Protein AF-A0A9N9LCH2-F1 (afdb_monomer)

Mean predicted aligned error: 14.36 Å

Foldseek 3Di:
DDDDDDDDDDDDDDPPDPPDPDPPDPDPPPPPPPPPPPVPPDPLDDADPVLPDADFLQEQFSLQVQLLDLPVSSNVNLLVVLVVVVVVVCVVCVPPPPPCLVPDPPDPPRGRDVSLSSALANWHQNYPDPVSIDGSLRSNVVSVRVVSNVVSVVSPRDPVHDDPVVVVVVVVVVVVPPDPPVPVPDD

Secondary structure (DSSP, 8-state):
--PPP---------------------------------------PPPPGGGSS---TTS--HHHHHHTSS-HHHHHHHHHHHHHHHHHHHHH-TTS-GGGGG--S----SS--GGGGGSTT--BSSSS-TTS-B-HHHHHHHTT-HHHHHHHHHTT--TT-S-HHHHHHHHHHHHHTPPPGGGS---

Solvent-accessible surface area (backbone atoms only — not comparable to full-atom values): 11734 Å² total; per-residue (Å²): 138,84,81,84,81,83,81,81,81,82,83,82,80,82,86,84,74,87,75,74,82,76,75,80,74,74,77,76,76,77,71,82,75,84,69,82,78,69,85,65,79,70,80,78,69,76,61,59,71,84,53,74,52,84,59,51,62,64,47,64,36,31,24,26,54,24,22,50,37,90,57,54,66,40,32,51,38,35,38,50,51,17,49,53,47,45,51,52,50,49,69,76,43,74,83,58,64,88,78,53,80,81,46,80,92,77,68,89,63,65,60,69,66,72,44,48,38,20,29,48,77,28,74,30,72,49,25,91,50,92,75,37,60,43,31,17,49,55,32,3,55,76,60,69,34,68,67,39,33,49,53,27,47,76,67,63,26,59,90,84,57,74,56,65,70,60,52,50,59,52,50,50,55,58,64,73,68,55,76,72,75,80,74,79,81,80,131

Organism: NCBI:txid595503

Radius of gyration: 23.47 Å; Cα contacts (8 Å, |Δi|>4): 183; chains: 1; bounding box: 35×66×73 Å

Nearest PDB structures (foldseek):
  6moj-assembly1_A-2  TM=5.639E-01  e=2.413E+00  synthetic construct
  5eyp-assembly1_F  TM=3.179E-01  e=1.068E+00  synthetic construct
  5eyl-assembly1_A  TM=3.035E-01  e=1.912E+00  synthetic construct

pLDDT: mean 73.73, std 18.56, range [39.28, 98.25]

Structure (mmCIF, N/CA/C/O backbone):
data_AF-A0A9N9LCH2-F1
#
_entry.id   AF-A0A9N9LCH2-F1
#
loop_
_atom_site.group_PDB
_atom_site.id
_atom_site.type_symbol
_atom_site.label_atom_id
_atom_site.label_alt_id
_atom_site.label_comp_id
_atom_site.label_asym_id
_atom_site.label_entity_id
_atom_site.label_seq_id
_atom_site.pdbx_PDB_ins_code
_atom_site.Cartn_x
_atom_site.Cartn_y
_atom_site.Cartn_z
_atom_site.occupancy
_atom_site.B_iso_or_equiv
_atom_site.auth_seq_id
_atom_site.auth_comp_id
_atom_site.auth_asym_id
_atom_site.auth_atom_id
_atom_site.pdbx_PDB_model_num
ATOM 1 N N . MET A 1 1 ? -3.896 -34.232 -54.846 1.00 45.50 1 MET A N 1
ATOM 2 C CA . MET A 1 1 ? -3.625 -33.770 -53.468 1.00 45.50 1 MET A CA 1
ATOM 3 C C . MET A 1 1 ? -3.584 -32.256 -53.540 1.00 45.50 1 MET A C 1
ATOM 5 O O . MET A 1 1 ? -2.609 -31.724 -54.048 1.00 45.50 1 MET A O 1
ATOM 9 N N . ASN A 1 2 ? -4.676 -31.587 -53.165 1.00 48.62 2 ASN A N 1
ATOM 10 C CA . ASN A 1 2 ? -4.837 -30.145 -53.365 1.00 48.62 2 ASN A CA 1
ATOM 11 C C . ASN A 1 2 ? -4.890 -29.478 -51.990 1.00 48.62 2 ASN A C 1
ATOM 13 O O . ASN A 1 2 ? -5.864 -29.648 -51.259 1.00 48.62 2 ASN A O 1
ATOM 17 N N . SER A 1 3 ? -3.821 -28.774 -51.633 1.00 55.97 3 SER A N 1
ATOM 18 C CA . SER A 1 3 ? -3.748 -27.972 -50.413 1.00 55.97 3 SER A CA 1
ATOM 19 C C . SER A 1 3 ? -4.573 -26.693 -50.592 1.00 55.97 3 SER A C 1
ATOM 21 O O . SER A 1 3 ? -4.393 -26.013 -51.604 1.00 55.97 3 SER A O 1
ATOM 23 N N . PRO A 1 4 ? -5.463 -26.328 -49.653 1.00 61.44 4 PRO A N 1
ATOM 24 C CA . PRO A 1 4 ? -6.136 -25.042 -49.707 1.00 61.44 4 PRO A CA 1
ATOM 25 C C . PRO A 1 4 ? -5.158 -23.935 -49.298 1.00 61.44 4 PRO A C 1
ATOM 27 O O . PRO A 1 4 ? -4.508 -24.001 -48.255 1.00 61.44 4 PRO A O 1
ATOM 30 N N . SER A 1 5 ? -5.055 -22.929 -50.162 1.00 64.50 5 SER A N 1
ATOM 31 C CA . SER A 1 5 ? -4.295 -21.703 -49.941 1.00 64.50 5 SER A CA 1
ATOM 32 C C . SER A 1 5 ? -4.932 -20.909 -48.797 1.00 64.50 5 SER A C 1
ATOM 34 O O . SER A 1 5 ? -6.130 -20.626 -48.832 1.00 64.50 5 SER A O 1
ATOM 36 N N . ALA A 1 6 ? -4.154 -20.570 -47.770 1.00 56.84 6 ALA A N 1
ATOM 37 C CA . ALA A 1 6 ? -4.610 -19.733 -46.668 1.00 56.84 6 ALA A CA 1
ATOM 38 C C . ALA A 1 6 ? -4.548 -18.259 -47.095 1.00 56.84 6 ALA A C 1
ATOM 40 O O . ALA A 1 6 ? -3.467 -17.682 -47.209 1.00 56.84 6 ALA A O 1
ATOM 41 N N . SER A 1 7 ? -5.709 -17.655 -47.350 1.00 60.28 7 SER A N 1
ATOM 42 C CA . SER A 1 7 ? -5.827 -16.219 -47.600 1.00 60.28 7 SER A CA 1
ATOM 43 C C . SER A 1 7 ? -5.481 -15.439 -46.332 1.00 60.28 7 SER A C 1
ATOM 45 O O . SER A 1 7 ? -6.157 -15.555 -45.311 1.00 60.28 7 SER A O 1
ATOM 47 N N . SER A 1 8 ? -4.415 -14.646 -46.407 1.00 60.16 8 SER A N 1
ATOM 48 C CA . SER A 1 8 ? -4.040 -13.664 -45.393 1.00 60.16 8 SER A CA 1
ATOM 49 C C . SER A 1 8 ? -4.972 -12.455 -45.513 1.00 60.16 8 SER A C 1
ATOM 51 O O . SER A 1 8 ? -5.028 -11.820 -46.564 1.00 60.16 8 SER A O 1
ATOM 53 N N . ALA A 1 9 ? -5.741 -12.165 -44.464 1.00 55.94 9 ALA A N 1
ATOM 54 C CA . ALA A 1 9 ? -6.545 -10.953 -44.372 1.00 55.94 9 ALA A CA 1
ATOM 55 C C . ALA A 1 9 ? -5.724 -9.877 -43.650 1.00 55.94 9 ALA A C 1
ATOM 57 O O . ALA A 1 9 ? -5.508 -9.954 -42.441 1.00 55.94 9 ALA A O 1
ATOM 58 N N . THR A 1 10 ? -5.240 -8.886 -44.393 1.00 61.75 10 THR A N 1
ATOM 59 C CA . THR A 1 10 ? -4.651 -7.663 -43.838 1.00 61.75 10 THR A CA 1
ATOM 60 C C . THR A 1 10 ? -5.779 -6.735 -43.402 1.00 61.75 10 THR A C 1
ATOM 62 O O . THR A 1 10 ? -6.531 -6.231 -44.235 1.00 61.75 10 THR A O 1
ATOM 65 N N . LEU A 1 11 ? -5.923 -6.545 -42.094 1.00 51.59 11 LEU A N 1
ATOM 66 C CA . LEU A 1 11 ? -6.937 -5.686 -41.493 1.00 51.59 11 LEU A CA 1
ATOM 67 C C . LEU A 1 11 ? -6.344 -4.275 -41.359 1.00 51.59 11 LEU A C 1
ATOM 69 O O . LEU A 1 11 ? -5.601 -3.995 -40.423 1.00 51.59 11 LEU A O 1
ATOM 73 N N . SER A 1 12 ? -6.609 -3.414 -42.345 1.00 52.16 12 SER A N 1
ATOM 74 C CA . SER A 1 12 ? -6.250 -1.993 -42.286 1.00 52.16 12 SER A CA 1
ATOM 75 C C . SER A 1 12 ? -7.222 -1.271 -41.360 1.00 52.16 12 SER A C 1
ATOM 77 O O . SER A 1 12 ? -8.397 -1.115 -41.685 1.00 52.16 12 SER A O 1
ATOM 79 N N . ILE A 1 13 ? -6.733 -0.851 -40.196 1.00 60.75 13 ILE A N 1
ATOM 80 C CA . ILE A 1 13 ? -7.481 -0.023 -39.250 1.00 60.75 13 ILE A CA 1
ATOM 81 C C . ILE A 1 13 ? -7.231 1.433 -39.656 1.00 60.75 13 ILE A C 1
ATOM 83 O O . ILE A 1 13 ? -6.136 1.954 -39.455 1.00 60.75 13 ILE A O 1
ATOM 87 N N . HIS A 1 14 ? -8.223 2.061 -40.285 1.00 52.91 14 HIS A N 1
ATOM 88 C CA . HIS A 1 14 ? -8.255 3.510 -40.465 1.00 52.91 14 HIS A CA 1
ATOM 89 C C . HIS A 1 14 ? -8.723 4.135 -39.150 1.00 52.91 14 HIS A C 1
ATOM 91 O O . HIS A 1 14 ? -9.873 3.966 -38.753 1.00 52.91 14 HIS A O 1
ATOM 97 N N . SER A 1 15 ? -7.806 4.797 -38.449 1.00 56.75 15 SER A N 1
ATOM 98 C CA . SER A 1 15 ? -8.113 5.620 -37.281 1.00 56.75 15 SER A CA 1
ATOM 99 C C . SER A 1 15 ? -8.510 7.018 -37.747 1.00 56.75 15 SER A C 1
ATOM 101 O O . SER A 1 15 ? -7.675 7.917 -37.771 1.00 56.75 15 SER A O 1
ATOM 103 N N . ASP A 1 16 ? -9.772 7.177 -38.139 1.00 55.59 16 ASP A N 1
ATOM 104 C CA . ASP A 1 16 ? -10.414 8.489 -38.217 1.00 55.59 16 ASP A CA 1
ATOM 105 C C . ASP A 1 16 ? -11.043 8.772 -36.847 1.00 55.59 16 ASP A C 1
ATOM 107 O O . ASP A 1 16 ? -12.180 8.389 -36.572 1.00 55.59 16 ASP A O 1
ATOM 111 N N . GLU A 1 17 ? -10.270 9.391 -35.956 1.00 61.41 17 GLU A N 1
ATOM 112 C CA . GLU A 1 17 ? -10.790 10.006 -34.734 1.00 61.41 17 GLU A CA 1
ATOM 113 C C . GLU A 1 17 ? -10.506 11.508 -34.787 1.00 61.41 17 GLU A C 1
ATOM 115 O O . GLU A 1 17 ? -9.513 12.004 -34.252 1.00 61.41 17 GLU A O 1
ATOM 120 N N . ASP A 1 18 ? -11.411 12.236 -35.442 1.00 58.81 18 ASP A N 1
ATOM 121 C CA . ASP A 1 18 ? -11.641 13.648 -35.156 1.00 58.81 18 ASP A CA 1
ATOM 122 C C . ASP A 1 18 ? -12.226 13.741 -33.739 1.00 58.81 18 ASP A C 1
ATOM 124 O O . ASP A 1 18 ? -13.435 13.661 -33.517 1.00 58.81 18 ASP A O 1
ATOM 128 N N . LEU A 1 19 ? -11.339 13.833 -32.748 1.00 64.06 19 LEU A N 1
ATOM 129 C CA . LEU A 1 19 ? -11.707 14.135 -31.371 1.00 64.06 19 LEU A CA 1
ATOM 130 C C . LEU A 1 19 ? -12.113 15.608 -31.285 1.00 64.06 19 LEU A C 1
ATOM 132 O O . LEU A 1 19 ? -11.264 16.502 -31.230 1.00 64.06 19 LEU A O 1
ATOM 136 N N . ASP A 1 20 ? -13.422 15.843 -31.237 1.00 68.38 20 ASP A N 1
ATOM 137 C CA . ASP A 1 20 ? -13.990 17.112 -30.798 1.00 68.38 20 ASP A CA 1
ATOM 138 C C . ASP A 1 20 ? -13.369 17.525 -29.447 1.00 68.38 20 ASP A C 1
ATOM 140 O O . ASP A 1 20 ? -13.248 16.695 -28.534 1.00 68.38 20 ASP A O 1
ATOM 144 N N . PRO A 1 21 ? -12.972 18.799 -29.270 1.00 65.00 21 PRO A N 1
ATOM 145 C CA . PRO A 1 21 ? -12.432 19.272 -28.007 1.00 65.00 21 PRO A CA 1
ATOM 146 C C . PRO A 1 21 ? -13.498 19.133 -26.918 1.00 65.00 21 PRO A C 1
ATOM 148 O O . PRO A 1 21 ? -14.512 19.832 -26.915 1.00 65.00 21 PRO A O 1
ATOM 151 N N . VAL A 1 22 ? -13.250 18.223 -25.974 1.00 61.34 22 VAL A N 1
ATOM 152 C CA . VAL A 1 22 ? -14.077 18.048 -24.779 1.00 61.34 22 VAL A CA 1
ATOM 153 C C . VAL A 1 22 ? -14.189 19.409 -24.076 1.00 61.34 22 VAL A C 1
ATOM 155 O O . VAL A 1 22 ? -13.156 20.003 -23.748 1.00 61.34 22 VAL A O 1
ATOM 158 N N . PRO A 1 23 ? -15.405 19.935 -23.833 1.00 53.31 23 PRO A N 1
ATOM 159 C CA . PRO A 1 23 ? -15.565 21.161 -23.069 1.00 53.31 23 PRO A CA 1
ATOM 160 C C . PRO A 1 23 ? -14.962 20.942 -21.684 1.00 53.31 23 PRO A C 1
ATOM 162 O O . PRO A 1 23 ? -15.252 19.941 -21.029 1.00 53.31 23 PRO A O 1
ATOM 165 N N . ALA A 1 24 ? -14.099 21.872 -21.271 1.00 51.53 24 ALA A N 1
ATOM 166 C CA . ALA A 1 24 ? -13.452 21.871 -19.970 1.00 51.53 24 ALA A CA 1
ATOM 167 C C . ALA A 1 24 ? -14.490 21.574 -18.882 1.00 51.53 24 ALA A C 1
ATOM 169 O O . ALA A 1 24 ? -15.360 22.395 -18.587 1.00 51.53 24 ALA A O 1
ATOM 170 N N . VAL A 1 25 ? -14.420 20.367 -18.319 1.00 47.78 25 VAL A N 1
ATOM 171 C CA . VAL A 1 25 ? -15.214 19.993 -17.158 1.00 47.78 25 VAL A CA 1
ATOM 172 C C . VAL A 1 25 ? -14.819 20.965 -16.061 1.00 47.78 25 VAL A C 1
ATOM 174 O O . VAL A 1 25 ? -13.652 21.025 -15.668 1.00 47.78 25 VAL A O 1
ATOM 177 N N . ASN A 1 26 ? -15.801 21.766 -15.647 1.00 44.94 26 ASN A N 1
ATOM 178 C CA . ASN A 1 26 ? -15.712 22.705 -14.545 1.00 44.94 26 ASN A CA 1
ATOM 179 C C . ASN A 1 26 ? -14.888 22.089 -13.422 1.00 44.94 26 ASN A C 1
ATOM 181 O O . ASN A 1 26 ? -15.245 21.040 -12.881 1.00 44.94 26 ASN A O 1
ATOM 185 N N . GLN A 1 27 ? -13.787 22.767 -13.104 1.00 47.38 27 GLN A N 1
ATOM 186 C CA . GLN A 1 27 ? -13.039 22.564 -11.880 1.00 47.38 27 GLN A CA 1
ATOM 187 C C . GLN A 1 27 ? -14.062 22.460 -10.755 1.00 47.38 27 GLN A C 1
ATOM 189 O O . GLN A 1 27 ? -14.812 23.401 -10.490 1.00 47.38 27 GLN A O 1
ATOM 194 N N . VAL A 1 28 ? -14.150 21.276 -10.154 1.00 43.44 28 VAL A N 1
ATOM 195 C CA . VAL A 1 28 ? -14.866 21.101 -8.901 1.00 43.44 28 VAL A CA 1
ATOM 196 C C . VAL A 1 28 ? -14.200 22.084 -7.958 1.00 43.44 28 VAL A C 1
ATOM 198 O O . VAL A 1 28 ? -13.031 21.911 -7.615 1.00 43.44 28 VAL A O 1
ATOM 201 N N . ASN A 1 29 ? -14.915 23.160 -7.631 1.00 39.28 29 ASN A N 1
ATOM 202 C CA . ASN A 1 29 ? -14.521 24.075 -6.581 1.00 39.28 29 ASN A CA 1
ATOM 203 C C . ASN A 1 29 ? -14.257 23.207 -5.351 1.00 39.28 29 ASN A C 1
ATOM 205 O O . ASN A 1 29 ? -15.199 22.687 -4.749 1.00 39.28 29 ASN A O 1
ATOM 209 N N . LEU A 1 30 ? -12.977 23.006 -5.018 1.00 46.97 30 LEU A N 1
ATOM 210 C CA . LEU A 1 30 ? -12.584 22.590 -3.685 1.00 46.97 30 LEU A CA 1
ATOM 211 C C . LEU A 1 30 ? -13.108 23.687 -2.769 1.00 46.97 30 LEU A C 1
ATOM 213 O O . LEU A 1 30 ? -12.516 24.757 -2.651 1.00 46.97 30 LEU A O 1
ATOM 217 N N . VAL A 1 31 ? -14.277 23.434 -2.189 1.00 43.78 31 VAL A N 1
ATOM 218 C CA . VAL A 1 31 ? -14.768 24.195 -1.053 1.00 43.78 31 VAL A CA 1
ATOM 219 C C . VAL A 1 31 ? -13.646 24.128 -0.017 1.00 43.78 31 VAL A C 1
ATOM 221 O O . VAL A 1 31 ? -13.246 23.014 0.338 1.00 43.78 31 VAL A O 1
ATOM 224 N N . PRO A 1 32 ? -13.090 25.267 0.427 1.00 41.31 32 PRO A N 1
ATOM 225 C CA . PRO A 1 32 ? -12.159 25.278 1.538 1.00 41.31 32 PRO A CA 1
ATOM 226 C C . PRO A 1 32 ? -12.933 24.735 2.732 1.00 41.31 32 PRO A C 1
ATOM 228 O O . PRO A 1 32 ? -13.822 25.394 3.265 1.00 41.31 32 PRO A O 1
ATOM 231 N N . HIS A 1 33 ? -12.676 23.482 3.088 1.00 46.91 33 HIS A N 1
ATOM 232 C CA . HIS A 1 33 ? -13.155 22.954 4.345 1.00 46.91 33 HIS A CA 1
ATOM 233 C C . HIS A 1 33 ? -12.286 23.642 5.392 1.00 46.91 33 HIS A C 1
ATOM 235 O O . HIS A 1 33 ? -11.121 23.288 5.559 1.00 46.91 33 HIS A O 1
ATOM 241 N N . GLU A 1 34 ? -12.825 24.688 6.014 1.00 41.69 34 GLU A N 1
ATOM 242 C CA . GLU A 1 34 ? -12.259 25.309 7.206 1.00 41.69 34 GLU A CA 1
ATOM 243 C C . GLU A 1 34 ? -12.261 24.242 8.306 1.00 41.69 34 GLU A C 1
ATOM 245 O O . GLU A 1 34 ? -13.215 24.076 9.061 1.00 41.69 34 GLU A O 1
ATOM 250 N N . SER A 1 35 ? -11.229 23.400 8.310 1.00 52.00 35 SER A N 1
ATOM 251 C CA . SER A 1 35 ? -10.894 22.568 9.449 1.00 52.00 35 SER A CA 1
ATOM 252 C C . SER A 1 35 ? -10.232 23.493 10.455 1.00 52.00 35 SER A C 1
ATOM 254 O O . SER A 1 35 ? -9.085 23.897 10.251 1.00 52.00 35 SER A O 1
ATOM 256 N N . GLU A 1 36 ? -10.974 23.857 11.495 1.00 50.22 36 GLU A N 1
ATOM 257 C CA . GLU A 1 36 ? -10.429 24.433 12.719 1.00 50.22 36 GLU A CA 1
ATOM 258 C C . GLU A 1 36 ? -9.225 23.574 13.145 1.00 50.22 36 GLU A C 1
ATOM 260 O O . GLU A 1 36 ? -9.372 22.410 13.519 1.00 50.22 36 GLU A O 1
ATOM 265 N N . HIS A 1 37 ? -8.019 24.116 12.956 1.00 46.84 37 HIS A N 1
ATOM 266 C CA . HIS A 1 37 ? -6.772 23.525 13.425 1.00 46.84 37 HIS A CA 1
ATOM 267 C C . HIS A 1 37 ? -6.739 23.702 14.941 1.00 46.84 37 HIS A C 1
ATOM 269 O O . HIS A 1 37 ? -6.387 24.756 15.464 1.00 46.84 37 HIS A O 1
ATOM 275 N N . ASP A 1 38 ? -7.195 22.669 15.637 1.00 56.44 38 ASP A N 1
ATOM 276 C CA . ASP A 1 38 ? -6.807 22.406 17.012 1.00 56.44 38 ASP A CA 1
ATOM 277 C C . ASP A 1 38 ? -5.354 21.909 16.965 1.00 56.44 38 ASP A C 1
ATOM 279 O O . ASP A 1 38 ? -5.096 20.763 16.602 1.00 56.44 38 ASP A O 1
ATOM 283 N N . ASP A 1 39 ? -4.395 22.792 17.267 1.00 49.12 39 ASP A N 1
ATOM 284 C CA . ASP A 1 39 ? -2.942 22.531 17.282 1.00 49.12 39 ASP A CA 1
ATOM 285 C C . ASP A 1 39 ? -2.513 21.587 18.429 1.00 49.12 39 ASP A C 1
ATOM 287 O O . ASP A 1 39 ? -1.376 21.619 18.913 1.00 49.12 39 ASP A O 1
ATOM 291 N N . GLY A 1 40 ? -3.423 20.738 18.906 1.00 50.72 40 GLY A N 1
ATOM 292 C CA . GLY A 1 40 ? -3.066 19.593 19.715 1.00 50.72 40 GLY A CA 1
ATOM 293 C C . GLY A 1 40 ? -2.258 18.646 18.842 1.00 50.72 40 GLY A C 1
ATOM 294 O O . GLY A 1 40 ? -2.819 18.012 17.955 1.00 50.72 40 GLY A O 1
ATOM 295 N N . GLU A 1 41 ? -0.945 18.558 19.079 1.00 54.22 41 GLU A N 1
ATOM 296 C CA . GLU A 1 41 ? -0.086 17.511 18.522 1.00 54.22 41 GLU A CA 1
ATOM 297 C C . GLU A 1 41 ? -0.761 16.151 18.768 1.00 54.22 41 GLU A C 1
ATOM 299 O O . GLU A 1 41 ? -0.638 15.569 19.851 1.00 54.22 41 GLU A O 1
ATOM 304 N N . GLU A 1 42 ? -1.537 15.654 17.795 1.00 56.88 42 GLU A N 1
ATOM 305 C CA . GLU A 1 42 ? -2.150 14.338 17.908 1.00 56.88 42 GLU A CA 1
ATOM 306 C C . GLU A 1 42 ? -1.004 13.353 18.151 1.00 56.88 42 GLU A C 1
ATOM 308 O O . GLU A 1 42 ? -0.021 13.355 17.395 1.00 56.88 42 GLU A O 1
ATOM 313 N N . PRO A 1 43 ? -1.078 12.523 19.209 1.00 61.41 43 PRO A N 1
ATOM 314 C CA . PRO A 1 43 ? 0.001 11.616 19.546 1.00 61.41 43 PRO A CA 1
ATOM 315 C C . PRO A 1 43 ? 0.303 10.759 18.323 1.00 61.41 43 PRO A C 1
ATOM 317 O O . PRO A 1 43 ? -0.528 9.955 17.894 1.00 61.41 43 PRO A O 1
ATOM 320 N N . THR A 1 44 ? 1.490 10.965 17.745 1.00 82.06 44 THR A N 1
ATOM 321 C CA . THR A 1 44 ? 1.888 10.333 16.490 1.00 82.06 44 THR A CA 1
ATOM 322 C C . THR A 1 44 ? 1.867 8.828 16.689 1.00 82.06 44 THR A C 1
ATOM 324 O O . THR A 1 44 ? 2.744 8.247 17.336 1.00 82.06 44 THR A O 1
ATOM 327 N N . PHE A 1 45 ? 0.822 8.189 16.170 1.00 91.06 45 PHE A N 1
ATOM 328 C CA . PHE A 1 45 ? 0.650 6.754 16.285 1.00 91.06 45 PHE A CA 1
ATOM 329 C C . PHE A 1 45 ? 1.830 6.064 15.597 1.00 91.06 45 PHE A C 1
ATOM 331 O O . PHE A 1 45 ? 2.025 6.192 14.388 1.00 91.06 45 PHE A O 1
ATOM 338 N N . ARG A 1 46 ? 2.627 5.319 16.368 1.00 93.00 46 ARG A N 1
ATOM 339 C CA . ARG A 1 46 ? 3.739 4.536 15.824 1.00 93.00 46 ARG A CA 1
ATOM 340 C C . ARG A 1 46 ? 3.241 3.139 15.462 1.00 93.00 46 ARG A C 1
ATOM 342 O O . ARG A 1 46 ? 2.804 2.414 16.359 1.00 93.00 46 ARG A O 1
ATOM 349 N N . PRO A 1 47 ? 3.301 2.738 14.180 1.00 91.88 47 PRO A N 1
ATOM 350 C CA . PRO A 1 47 ? 2.867 1.410 13.792 1.00 91.88 47 PRO A CA 1
ATOM 351 C C . PRO A 1 47 ? 3.829 0.354 14.366 1.00 91.88 47 PRO A C 1
ATOM 353 O O . PRO A 1 47 ? 5.007 0.651 14.593 1.00 91.88 47 PRO A O 1
ATOM 356 N N . PRO A 1 48 ? 3.355 -0.884 14.597 1.00 95.00 48 PRO A N 1
ATOM 357 C CA . PRO A 1 48 ? 4.199 -1.959 15.105 1.00 95.00 48 PRO A CA 1
ATOM 358 C C . PRO A 1 48 ? 5.424 -2.225 14.218 1.00 95.00 48 PRO A C 1
ATOM 360 O O . PRO A 1 48 ? 5.383 -2.051 13.000 1.00 95.00 48 PRO A O 1
ATOM 363 N N . GLU A 1 49 ? 6.483 -2.753 14.828 1.00 93.06 49 GLU A N 1
ATOM 364 C CA . GLU A 1 49 ? 7.745 -3.119 14.175 1.00 93.06 49 GLU A CA 1
ATOM 365 C C . GLU A 1 49 ? 7.622 -3.840 12.812 1.00 93.06 49 GLU A C 1
ATOM 367 O O . GLU A 1 49 ? 8.291 -3.420 11.865 1.00 93.06 49 GLU A O 1
ATOM 372 N N . PRO A 1 50 ? 6.745 -4.850 12.617 1.00 92.31 50 PRO A N 1
ATOM 373 C CA . PRO A 1 50 ? 6.632 -5.543 11.330 1.00 92.31 50 PRO A CA 1
ATOM 374 C C . PRO A 1 50 ? 6.176 -4.664 10.155 1.00 92.31 50 PRO A C 1
ATOM 376 O O . PRO A 1 50 ? 6.215 -5.133 9.019 1.00 92.31 50 PRO A O 1
ATOM 379 N N . TYR A 1 51 ? 5.715 -3.436 10.398 1.00 93.25 51 TYR A N 1
ATOM 380 C CA . TYR A 1 51 ? 5.336 -2.473 9.361 1.00 93.25 51 TYR A CA 1
ATOM 381 C C . TYR A 1 51 ? 6.417 -1.419 9.108 1.00 93.25 51 TYR A C 1
ATOM 383 O O . TYR A 1 51 ? 6.226 -0.559 8.256 1.00 93.25 51 TYR A O 1
ATOM 391 N N . LEU A 1 52 ? 7.524 -1.432 9.858 1.00 90.44 52 LEU A N 1
ATOM 392 C CA . LEU A 1 52 ? 8.552 -0.390 9.798 1.00 90.44 52 LEU A CA 1
ATOM 393 C C . LEU A 1 52 ? 9.699 -0.696 8.839 1.00 90.44 52 LEU A C 1
ATOM 395 O O . LEU A 1 52 ? 10.465 0.225 8.542 1.00 90.44 52 LEU A O 1
ATOM 399 N N . TYR A 1 53 ? 9.813 -1.945 8.390 1.00 88.00 53 TYR A N 1
ATOM 400 C CA . TYR A 1 53 ? 10.918 -2.423 7.572 1.00 88.00 53 TYR A CA 1
ATOM 401 C C . TYR A 1 53 ? 10.432 -2.880 6.196 1.00 88.00 53 TYR A C 1
ATOM 403 O O . TYR A 1 53 ? 9.385 -3.529 6.103 1.00 88.00 53 TYR A O 1
ATOM 411 N N . PRO A 1 54 ? 11.182 -2.563 5.124 1.00 83.38 54 PRO A N 1
ATOM 412 C CA . PRO A 1 54 ? 10.910 -3.111 3.810 1.00 83.38 54 PRO A CA 1
ATOM 413 C C . PRO A 1 54 ? 11.145 -4.616 3.833 1.00 83.38 54 PRO A C 1
ATOM 415 O O . PRO A 1 54 ? 11.891 -5.152 4.655 1.00 83.38 54 PRO A O 1
ATOM 418 N N . VAL A 1 55 ? 10.503 -5.289 2.895 1.00 85.56 55 VAL A N 1
ATOM 419 C CA . VAL A 1 55 ? 10.539 -6.739 2.790 1.00 85.56 55 VAL A CA 1
ATOM 420 C C . VAL A 1 55 ? 10.995 -7.153 1.396 1.00 85.56 55 VAL A C 1
ATOM 422 O O . VAL A 1 55 ? 11.114 -6.322 0.492 1.00 85.56 55 VAL A O 1
ATOM 425 N N . ASP A 1 56 ? 11.279 -8.437 1.220 1.00 83.56 56 ASP A N 1
ATOM 426 C CA . ASP A 1 56 ? 11.608 -8.992 -0.088 1.00 83.56 56 ASP A CA 1
ATOM 427 C C . ASP A 1 56 ? 10.417 -8.930 -1.064 1.00 83.56 56 ASP A C 1
ATOM 429 O O . ASP A 1 56 ? 9.249 -8.816 -0.686 1.00 83.56 56 ASP A O 1
ATOM 433 N N . GLN A 1 57 ? 10.716 -9.020 -2.362 1.00 76.50 57 GLN A N 1
ATOM 434 C CA . GLN A 1 57 ? 9.698 -9.023 -3.423 1.00 76.50 57 GLN A CA 1
ATOM 435 C C . GLN A 1 57 ? 8.713 -10.200 -3.336 1.00 76.50 57 GLN A C 1
ATOM 437 O O . GLN A 1 57 ? 7.631 -10.138 -3.921 1.00 76.50 57 GLN A O 1
ATOM 442 N N . GLU A 1 58 ? 9.085 -11.274 -2.637 1.00 78.69 58 GLU A N 1
ATOM 443 C CA . GLU A 1 58 ? 8.260 -12.474 -2.475 1.00 78.69 58 GLU A CA 1
ATOM 444 C C . GLU A 1 58 ? 7.251 -12.347 -1.328 1.00 78.69 58 GLU A C 1
ATOM 446 O O . GLU A 1 58 ? 6.299 -13.123 -1.252 1.00 78.69 58 GLU A O 1
ATOM 451 N N . SER A 1 59 ? 7.398 -11.346 -0.460 1.00 84.88 59 SER A N 1
ATOM 452 C CA . SER A 1 59 ? 6.459 -11.106 0.628 1.00 84.88 59 SER A CA 1
ATOM 453 C C . SER A 1 59 ? 5.581 -9.878 0.404 1.00 84.88 59 SER A C 1
ATOM 455 O O . SER A 1 59 ? 5.794 -9.020 -0.459 1.00 84.88 59 SER A O 1
ATOM 457 N N . VAL A 1 60 ? 4.509 -9.839 1.193 1.00 89.19 60 VAL A N 1
ATOM 458 C CA . VAL A 1 60 ? 3.519 -8.763 1.183 1.00 89.19 60 VAL A CA 1
ATOM 459 C C . VAL A 1 60 ? 4.147 -7.496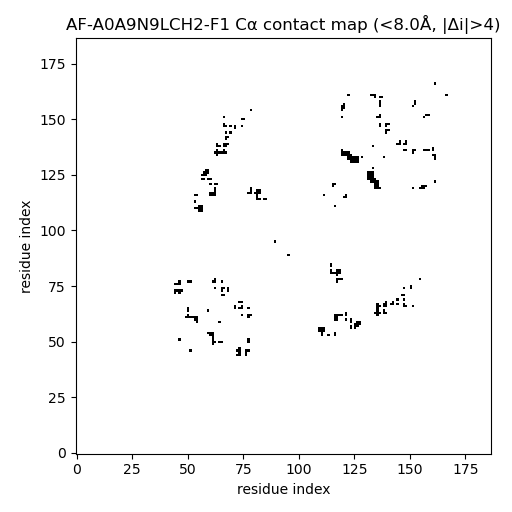 1.755 1.00 89.19 60 VAL A C 1
ATOM 461 O O . VAL A 1 60 ? 4.684 -7.545 2.869 1.00 89.19 60 VAL A O 1
ATOM 464 N N . SER A 1 61 ? 4.043 -6.384 1.019 1.00 91.81 61 SER A N 1
ATOM 465 C CA . SER A 1 61 ? 4.621 -5.103 1.432 1.00 91.81 61 SER A CA 1
ATOM 466 C C . SER A 1 61 ? 4.033 -4.617 2.768 1.00 91.81 61 SER A C 1
ATOM 468 O O . SER A 1 61 ? 2.926 -5.025 3.151 1.00 91.81 61 SER A O 1
ATOM 470 N N . PRO A 1 62 ? 4.727 -3.722 3.492 1.00 94.31 62 PRO A N 1
ATOM 471 C CA . PRO A 1 62 ? 4.188 -3.075 4.684 1.00 94.31 62 PRO A CA 1
ATOM 472 C C . PRO A 1 62 ? 2.814 -2.433 4.462 1.00 94.31 62 PRO A C 1
ATOM 474 O O . PRO A 1 62 ? 1.913 -2.662 5.270 1.0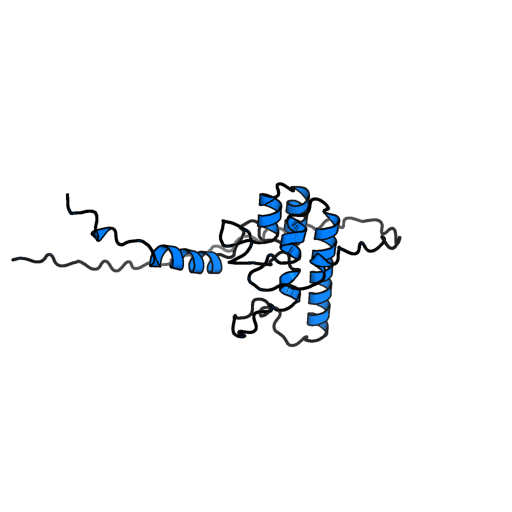0 94.31 62 PRO A O 1
ATOM 477 N N . SER A 1 63 ? 2.616 -1.699 3.358 1.00 95.19 63 SER A N 1
ATOM 478 C CA . SER A 1 63 ? 1.322 -1.075 3.035 1.00 95.19 63 SER A CA 1
ATOM 479 C C . SER A 1 63 ? 0.216 -2.101 2.790 1.00 95.19 63 SER A C 1
ATOM 481 O O . SER A 1 63 ? -0.896 -1.933 3.284 1.00 95.19 63 SER A O 1
ATOM 483 N N . MET A 1 64 ? 0.524 -3.209 2.114 1.00 94.88 64 MET A N 1
ATOM 484 C CA . MET A 1 64 ? -0.418 -4.310 1.908 1.00 94.88 64 MET A CA 1
ATOM 485 C C . MET A 1 64 ? -0.813 -4.987 3.220 1.00 94.88 64 MET A C 1
ATOM 487 O O . MET A 1 64 ? -1.995 -5.178 3.492 1.00 94.88 64 MET A O 1
ATOM 491 N N . ARG A 1 65 ? 0.168 -5.301 4.073 1.00 94.88 65 ARG A N 1
ATOM 492 C CA . ARG A 1 65 ? -0.085 -5.907 5.386 1.00 94.88 65 ARG A CA 1
ATOM 493 C C . ARG A 1 65 ? -0.923 -4.988 6.271 1.00 94.88 65 ARG A C 1
ATOM 495 O O . ARG A 1 65 ? -1.787 -5.465 7.001 1.00 94.88 65 ARG A O 1
ATOM 502 N N . ALA A 1 66 ? -0.647 -3.685 6.222 1.00 96.88 66 ALA A N 1
ATOM 503 C CA . ALA A 1 66 ? -1.397 -2.682 6.965 1.00 96.88 66 ALA A CA 1
ATOM 504 C C . ALA A 1 66 ? -2.835 -2.569 6.447 1.00 96.88 66 ALA A C 1
ATOM 506 O O . ALA A 1 66 ? -3.763 -2.456 7.242 1.00 96.88 66 ALA A O 1
ATOM 507 N N . ALA A 1 67 ? -3.031 -2.677 5.133 1.00 96.69 67 ALA A N 1
ATOM 508 C CA . ALA A 1 67 ? -4.349 -2.641 4.514 1.00 96.69 67 ALA A CA 1
ATOM 509 C C . ALA A 1 67 ? -5.232 -3.836 4.911 1.00 96.69 67 ALA A C 1
ATOM 511 O O . ALA A 1 67 ? -6.440 -3.661 5.086 1.00 96.69 67 ALA A O 1
ATOM 512 N N . SER A 1 68 ? -4.644 -5.015 5.142 1.00 96.38 68 SER A N 1
ATOM 513 C CA . SER A 1 68 ? -5.349 -6.182 5.694 1.00 96.38 68 SER A CA 1
ATOM 514 C C . SER A 1 68 ? -5.598 -6.109 7.210 1.00 96.38 68 SER A C 1
ATOM 516 O O . SER A 1 68 ? -6.226 -7.015 7.760 1.00 96.38 68 SER A O 1
ATOM 518 N N . ASN A 1 69 ? -5.076 -5.101 7.920 1.00 97.56 69 ASN A N 1
ATOM 519 C CA . ASN A 1 69 ? -5.194 -5.009 9.375 1.00 97.56 69 ASN A CA 1
ATOM 520 C C . ASN A 1 69 ? -6.478 -4.262 9.786 1.00 97.56 69 ASN A C 1
ATOM 522 O O . ASN A 1 69 ? -6.708 -3.160 9.287 1.00 97.56 69 ASN A O 1
ATOM 526 N N . PRO A 1 70 ? -7.297 -4.793 10.716 1.00 97.69 70 PRO A N 1
ATOM 527 C CA . PRO A 1 70 ? -8.519 -4.116 11.160 1.00 97.69 70 PRO A CA 1
ATOM 528 C C . PRO A 1 70 ? -8.274 -2.768 11.861 1.00 97.69 70 PRO A C 1
ATOM 530 O O . PRO A 1 70 ? -9.179 -1.935 11.889 1.00 97.69 70 PRO A O 1
ATOM 533 N N . ASP A 1 71 ? -7.083 -2.521 12.417 1.00 97.50 71 ASP A N 1
ATOM 534 C CA . ASP A 1 71 ? -6.725 -1.213 12.972 1.00 97.50 71 ASP A CA 1
ATOM 535 C C . ASP A 1 71 ? -6.295 -0.246 11.859 1.00 97.50 71 ASP A C 1
ATOM 537 O O . ASP A 1 71 ? -5.138 -0.204 11.432 1.00 97.50 71 ASP A O 1
ATOM 541 N N . GLN A 1 72 ? -7.242 0.584 11.425 1.00 96.88 72 GLN A N 1
ATOM 542 C CA . GLN A 1 72 ? -7.049 1.587 10.375 1.00 96.88 72 GLN A CA 1
ATOM 543 C C . GLN A 1 72 ? -5.904 2.577 10.646 1.00 96.88 72 GLN A C 1
ATOM 545 O O . GLN A 1 72 ? -5.355 3.162 9.708 1.00 96.88 72 GLN A O 1
ATOM 550 N N . ARG A 1 73 ? -5.532 2.793 11.917 1.00 96.69 73 ARG A N 1
ATOM 551 C CA . ARG A 1 73 ? -4.450 3.720 12.284 1.00 96.69 73 ARG A CA 1
ATOM 552 C C . ARG A 1 73 ? -3.106 3.220 11.772 1.00 96.69 73 ARG A C 1
ATOM 554 O O . ARG A 1 73 ? -2.259 4.029 11.407 1.00 96.69 73 ARG A O 1
ATOM 561 N N . ILE A 1 74 ? -2.940 1.899 11.677 1.00 97.06 74 ILE A N 1
ATOM 562 C CA . ILE A 1 74 ? -1.739 1.278 11.116 1.00 97.06 74 ILE A CA 1
ATOM 563 C C . ILE A 1 74 ? -1.619 1.623 9.634 1.00 97.06 74 ILE A C 1
ATOM 565 O O . ILE A 1 74 ? -0.555 2.066 9.212 1.00 97.06 74 ILE A O 1
ATOM 569 N N . LEU A 1 75 ? -2.697 1.486 8.856 1.00 96.88 75 LEU A N 1
ATOM 570 C CA . LEU A 1 75 ? -2.680 1.850 7.438 1.00 96.88 75 LEU A CA 1
ATOM 571 C C . LEU A 1 75 ? -2.371 3.335 7.244 1.00 96.88 75 LEU A C 1
ATOM 573 O O . LEU A 1 75 ? -1.485 3.662 6.458 1.00 96.88 75 LEU A O 1
ATOM 577 N N . LYS A 1 76 ? -3.038 4.222 7.996 1.00 96.44 76 LYS A N 1
ATOM 578 C CA . LYS A 1 76 ? -2.764 5.666 7.937 1.00 96.44 76 LYS A CA 1
ATOM 579 C C . LYS A 1 76 ? -1.294 5.969 8.224 1.00 96.44 76 LYS A C 1
ATOM 581 O O . LYS A 1 76 ? -0.642 6.595 7.400 1.00 96.44 76 LYS A O 1
ATOM 586 N N . ALA A 1 77 ? -0.749 5.454 9.326 1.00 95.12 77 ALA A N 1
ATOM 587 C CA . ALA A 1 77 ? 0.639 5.710 9.703 1.00 95.12 77 ALA A CA 1
ATOM 588 C C . ALA A 1 77 ? 1.655 5.145 8.695 1.00 95.12 77 ALA A C 1
ATOM 590 O O . ALA A 1 77 ? 2.668 5.781 8.413 1.00 95.12 77 ALA A O 1
ATOM 59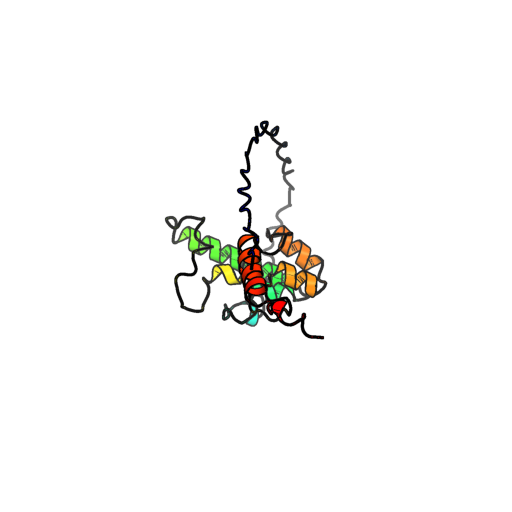1 N N . VAL A 1 78 ? 1.386 3.969 8.120 1.00 95.69 78 VAL A N 1
ATOM 592 C CA . VAL A 1 78 ? 2.244 3.366 7.089 1.00 95.69 78 VAL A CA 1
ATOM 593 C C . VAL A 1 78 ? 2.244 4.197 5.805 1.00 95.69 78 VAL A C 1
ATOM 595 O O . VAL A 1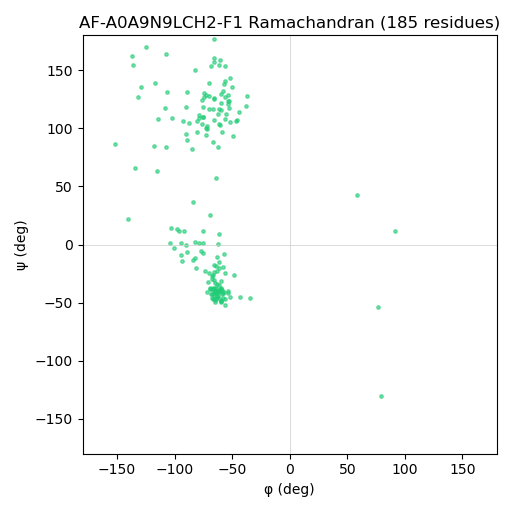 78 ? 3.313 4.415 5.237 1.00 95.69 78 VAL A O 1
ATOM 598 N N . LEU A 1 79 ? 1.082 4.695 5.373 1.00 94.62 79 LEU A N 1
ATOM 599 C CA . LEU A 1 79 ? 0.974 5.559 4.195 1.00 94.62 79 LEU A CA 1
ATOM 600 C C . LEU A 1 79 ? 1.616 6.934 4.433 1.00 94.62 79 LEU A C 1
ATOM 602 O O . LEU A 1 79 ? 2.361 7.398 3.571 1.00 94.62 79 LEU A O 1
ATOM 606 N N . SER A 1 80 ? 1.407 7.546 5.605 1.00 93.00 80 SER A N 1
ATOM 607 C CA . SER A 1 80 ? 2.063 8.806 5.988 1.00 93.00 80 SER A CA 1
ATOM 608 C C . SER A 1 80 ? 3.584 8.674 5.968 1.00 93.00 80 SER A C 1
ATOM 610 O O . SER A 1 80 ? 4.261 9.483 5.341 1.00 93.00 80 SER A O 1
ATOM 612 N N . LYS A 1 81 ? 4.128 7.588 6.534 1.00 90.88 81 LYS A N 1
ATOM 613 C CA . LYS A 1 81 ? 5.566 7.292 6.464 1.00 90.88 81 LYS A CA 1
ATOM 614 C C . LYS A 1 81 ? 6.057 7.155 5.018 1.00 90.88 81 LYS A C 1
ATOM 616 O O . LYS A 1 81 ? 7.149 7.608 4.690 1.00 90.88 81 LYS A O 1
ATOM 621 N N . GLY A 1 82 ? 5.266 6.538 4.139 1.00 90.12 82 GLY A N 1
ATOM 622 C CA . GLY A 1 82 ? 5.589 6.452 2.713 1.00 90.12 82 GLY A CA 1
ATOM 623 C C . GLY A 1 82 ? 5.669 7.820 2.035 1.00 90.12 82 GLY A C 1
ATOM 624 O O . GLY A 1 82 ? 6.578 8.053 1.237 1.00 90.12 82 GLY A O 1
ATOM 625 N N . PHE A 1 83 ? 4.757 8.727 2.385 1.00 89.44 83 PHE A N 1
ATOM 626 C CA . PHE A 1 83 ? 4.755 10.106 1.903 1.00 89.44 83 PHE A CA 1
ATOM 627 C C . PHE A 1 83 ? 5.966 10.898 2.416 1.00 89.44 83 PHE A C 1
ATOM 629 O O . PHE A 1 83 ? 6.674 11.504 1.615 1.00 89.44 83 PHE A O 1
ATOM 636 N N . GLU A 1 84 ? 6.275 10.816 3.712 1.00 89.62 84 GLU A N 1
ATOM 637 C CA . GLU A 1 84 ? 7.454 11.456 4.317 1.00 89.62 84 GLU A CA 1
ATOM 638 C C . GLU A 1 84 ? 8.756 11.016 3.633 1.00 89.62 84 GLU A C 1
ATOM 640 O O . GLU A 1 84 ? 9.575 11.852 3.246 1.00 89.62 84 GLU A O 1
ATOM 645 N N . LEU A 1 85 ? 8.918 9.703 3.418 1.00 86.88 85 LEU A N 1
ATOM 646 C CA . LEU A 1 85 ? 10.072 9.142 2.710 1.00 86.88 85 LEU A CA 1
ATOM 647 C C . LEU A 1 85 ? 10.151 9.652 1.267 1.00 86.88 85 LEU A C 1
ATOM 649 O O . LEU A 1 85 ? 11.235 9.955 0.772 1.00 86.88 85 LEU A O 1
ATOM 653 N N . TYR A 1 86 ? 9.016 9.749 0.574 1.00 84.25 86 TYR A N 1
ATOM 654 C CA . TYR A 1 86 ? 8.973 10.296 -0.779 1.00 84.25 86 TYR A CA 1
ATOM 655 C C . TYR A 1 86 ? 9.401 11.770 -0.810 1.00 84.25 86 TYR A C 1
ATOM 657 O O . TYR A 1 86 ? 10.223 12.152 -1.647 1.00 84.25 86 TYR A O 1
ATOM 665 N N . GLU A 1 87 ? 8.900 12.591 0.114 1.00 85.62 87 GLU A N 1
ATOM 666 C CA . GLU A 1 87 ? 9.282 14.000 0.213 1.00 85.62 87 GLU A CA 1
ATOM 667 C C . GLU A 1 87 ? 10.755 14.185 0.571 1.00 85.62 87 GLU A C 1
ATOM 669 O O . GLU A 1 87 ? 11.411 15.075 0.028 1.00 85.62 87 GLU A O 1
ATOM 674 N N . GLU A 1 88 ? 11.294 13.365 1.472 1.00 86.50 88 GLU A N 1
ATOM 675 C CA . GLU A 1 88 ? 12.712 13.383 1.830 1.00 86.50 88 GLU A CA 1
ATOM 676 C C . GLU A 1 88 ? 13.590 13.101 0.605 1.00 86.50 88 GLU A C 1
ATOM 678 O O . GLU A 1 88 ? 14.510 13.865 0.303 1.00 86.50 88 GLU A O 1
ATOM 683 N N . ILE A 1 89 ? 13.269 12.057 -0.163 1.00 83.06 89 ILE A N 1
ATOM 684 C CA . ILE A 1 89 ? 14.019 11.731 -1.380 1.00 83.06 89 ILE A CA 1
ATOM 685 C C . ILE A 1 89 ? 13.847 12.844 -2.426 1.00 83.06 89 ILE A C 1
ATOM 687 O O . ILE A 1 89 ? 14.826 13.241 -3.060 1.00 83.06 89 ILE A O 1
ATOM 691 N N . SER A 1 90 ? 12.640 13.398 -2.586 1.00 80.19 90 SER A N 1
ATOM 692 C CA . SER A 1 90 ? 12.391 14.503 -3.521 1.00 80.19 90 SER A CA 1
ATOM 693 C C . SER A 1 90 ? 13.166 15.771 -3.155 1.00 80.19 90 SER A C 1
ATOM 695 O O . SER A 1 90 ? 13.569 16.505 -4.058 1.00 80.19 90 SER A O 1
ATOM 697 N N . ARG A 1 91 ? 13.369 16.046 -1.862 1.00 84.81 91 ARG A N 1
ATOM 698 C CA . ARG A 1 91 ? 14.185 17.171 -1.382 1.00 84.81 91 ARG A CA 1
ATOM 699 C C . ARG A 1 91 ? 15.675 16.932 -1.619 1.00 84.81 91 ARG A C 1
ATOM 701 O O . ARG A 1 91 ? 16.376 17.848 -2.037 1.00 84.81 91 ARG A O 1
ATOM 708 N N . ASN A 1 92 ? 16.141 15.705 -1.398 1.00 83.94 92 ASN A N 1
ATOM 709 C CA . ASN A 1 92 ? 17.557 15.348 -1.496 1.00 83.94 92 ASN A CA 1
ATOM 710 C C . ASN A 1 92 ? 18.035 15.096 -2.939 1.00 83.94 92 ASN A C 1
ATOM 712 O O . ASN A 1 92 ? 19.232 15.180 -3.208 1.00 83.94 92 ASN A O 1
ATOM 716 N N . ALA A 1 93 ? 17.128 14.805 -3.877 1.00 78.88 93 ALA A N 1
ATOM 717 C CA . ALA A 1 93 ? 17.455 14.514 -5.274 1.00 78.88 93 ALA A CA 1
ATOM 718 C C . ALA A 1 93 ? 16.529 15.252 -6.270 1.00 78.88 93 ALA A C 1
ATOM 720 O O . ALA A 1 93 ? 15.788 14.611 -7.022 1.00 78.88 93 ALA A O 1
ATOM 721 N N . PRO A 1 94 ? 16.578 16.598 -6.332 1.00 69.56 94 PRO A N 1
ATOM 722 C CA . PRO A 1 94 ? 15.659 17.406 -7.142 1.00 69.56 94 PRO A CA 1
ATOM 723 C C . PRO A 1 94 ? 15.801 17.197 -8.661 1.00 69.56 94 PRO A C 1
ATOM 725 O O . PRO A 1 94 ? 14.899 17.554 -9.415 1.00 69.56 94 PRO A O 1
ATOM 728 N N . SER A 1 95 ? 16.917 16.624 -9.125 1.00 67.38 95 SER A N 1
ATOM 729 C CA . SER A 1 95 ? 17.197 16.372 -10.545 1.00 67.38 95 SER A CA 1
ATOM 730 C C . SER A 1 95 ? 16.702 15.017 -11.057 1.00 67.38 95 SER A C 1
ATOM 732 O O . SER A 1 95 ? 16.770 14.768 -12.263 1.00 67.38 95 SER A O 1
ATOM 734 N N . LEU A 1 96 ? 16.197 14.131 -10.190 1.00 59.38 96 LEU A N 1
ATOM 735 C CA . LEU A 1 96 ? 15.598 12.882 -10.649 1.00 59.38 96 LEU A CA 1
ATOM 736 C C . LEU A 1 96 ? 14.200 13.174 -11.217 1.00 59.38 96 LEU A C 1
ATOM 738 O O . LEU A 1 96 ? 13.363 13.738 -10.510 1.00 59.38 96 LEU A O 1
ATOM 742 N N . PRO A 1 97 ? 13.911 12.792 -12.477 1.00 56.84 97 PRO A N 1
ATOM 743 C CA . PRO A 1 97 ? 12.592 12.979 -13.059 1.00 56.84 97 PRO A CA 1
ATOM 744 C C . PRO A 1 97 ? 11.528 12.370 -12.144 1.00 56.84 97 PRO A C 1
ATOM 746 O O . PRO A 1 97 ? 11.571 11.169 -11.865 1.00 56.84 97 PRO A O 1
ATOM 749 N N . ARG A 1 98 ? 10.544 13.182 -11.727 1.00 57.78 98 ARG A N 1
ATOM 750 C CA . ARG A 1 98 ? 9.380 12.751 -10.922 1.00 57.78 98 ARG A CA 1
ATOM 751 C C . ARG A 1 98 ? 8.696 11.503 -11.500 1.00 57.78 98 ARG A C 1
ATOM 753 O O . ARG A 1 98 ? 8.111 10.721 -10.763 1.00 57.78 98 ARG A O 1
ATOM 760 N N . HIS A 1 99 ? 8.827 11.288 -12.809 1.00 49.75 99 HIS A N 1
ATOM 761 C CA . HIS A 1 99 ? 8.227 10.170 -13.527 1.00 49.75 99 HIS A CA 1
ATOM 762 C C . HIS A 1 99 ? 8.990 8.835 -13.471 1.00 49.75 99 HIS A C 1
ATOM 764 O O . HIS A 1 99 ? 8.406 7.810 -13.812 1.00 49.75 99 HIS A O 1
ATOM 770 N N . ASN A 1 100 ? 10.242 8.797 -13.002 1.00 46.06 100 ASN A N 1
ATOM 771 C CA . ASN A 1 100 ? 11.072 7.581 -13.030 1.00 46.06 100 ASN A CA 1
ATOM 772 C C . ASN A 1 100 ? 11.097 6.792 -11.706 1.00 46.06 100 ASN A C 1
ATOM 774 O O . ASN A 1 100 ? 11.924 5.892 -11.539 1.00 46.06 100 ASN A O 1
ATOM 778 N N . TYR A 1 101 ? 10.194 7.078 -10.761 1.00 51.66 101 TYR A N 1
ATOM 779 C CA . TYR A 1 101 ? 10.033 6.233 -9.567 1.00 51.66 101 TYR A CA 1
ATOM 780 C C . TYR A 1 101 ? 9.337 4.900 -9.861 1.00 51.66 101 TYR A C 1
ATOM 782 O O . TYR A 1 101 ? 9.617 3.920 -9.177 1.00 51.66 101 TYR A O 1
ATOM 790 N N . PHE A 1 102 ? 8.565 4.815 -10.949 1.00 52.25 102 PHE A N 1
ATOM 791 C CA . PHE A 1 102 ? 8.158 3.547 -11.573 1.00 52.25 102 PHE A CA 1
ATOM 792 C C . PHE A 1 102 ? 9.241 3.031 -12.535 1.00 52.25 102 PHE A C 1
ATOM 794 O O . PHE A 1 102 ? 8.954 2.553 -13.629 1.00 52.25 102 PHE A O 1
ATOM 801 N N . GLY A 1 103 ? 10.507 3.234 -12.159 1.00 42.59 103 GLY A N 1
ATOM 802 C CA . GLY A 1 103 ? 11.667 2.997 -13.005 1.00 42.59 103 GLY A CA 1
ATOM 803 C C . GLY A 1 103 ? 11.717 1.564 -13.521 1.00 42.59 103 GLY A C 1
ATOM 804 O O . GLY A 1 103 ? 11.426 0.618 -12.790 1.00 42.59 103 GLY A O 1
ATOM 805 N N . LYS A 1 104 ? 12.118 1.439 -14.790 1.00 44.97 104 LYS A N 1
ATOM 806 C CA . LYS A 1 104 ? 12.519 0.189 -15.438 1.00 44.97 104 LYS A CA 1
ATOM 807 C C . LYS A 1 104 ? 13.288 -0.693 -14.444 1.00 44.97 104 LYS A C 1
ATOM 809 O O . LYS A 1 104 ? 14.223 -0.219 -13.801 1.00 44.97 104 LYS A O 1
ATOM 814 N N . PHE A 1 105 ? 12.854 -1.948 -14.313 1.00 48.00 105 PHE A N 1
ATOM 815 C CA . PHE A 1 105 ? 13.393 -2.997 -13.437 1.00 48.00 105 PHE A CA 1
ATOM 816 C C . PHE A 1 105 ? 14.840 -3.402 -13.811 1.00 48.00 105 PHE A C 1
ATOM 818 O O . PHE A 1 105 ? 15.099 -4.559 -14.132 1.00 48.00 105 PHE A O 1
ATOM 825 N N . GLU A 1 106 ? 15.790 -2.466 -13.827 1.00 42.25 106 GLU A N 1
ATOM 826 C CA . GLU A 1 106 ? 17.149 -2.719 -14.330 1.00 42.25 106 GLU A CA 1
ATOM 827 C C . GLU A 1 106 ? 18.166 -3.119 -13.248 1.00 42.25 106 GLU A C 1
ATOM 829 O O . GLU A 1 106 ? 19.227 -3.617 -13.603 1.00 42.25 106 GLU A O 1
ATOM 834 N N . ASP A 1 107 ? 17.838 -3.043 -11.950 1.00 43.91 107 ASP A N 1
ATOM 835 C CA . ASP A 1 107 ? 18.723 -3.545 -10.886 1.00 43.91 107 ASP A CA 1
ATOM 836 C C . ASP A 1 107 ? 18.183 -4.824 -10.229 1.00 43.91 107 ASP A C 1
ATOM 838 O O . ASP A 1 107 ? 17.121 -4.854 -9.610 1.00 43.91 107 ASP A O 1
ATOM 842 N N . HIS A 1 108 ? 18.948 -5.912 -10.356 1.00 43.44 108 HIS A N 1
ATOM 843 C CA . HIS A 1 108 ? 18.658 -7.247 -9.816 1.00 43.44 108 HIS A CA 1
ATOM 844 C C . HIS A 1 108 ? 18.879 -7.384 -8.300 1.00 43.44 108 HIS A C 1
ATOM 846 O O . HIS A 1 108 ? 18.856 -8.495 -7.758 1.00 43.44 108 HIS A O 1
ATOM 852 N N . THR A 1 109 ? 19.075 -6.281 -7.579 1.00 45.03 109 THR A N 1
ATOM 853 C CA . THR A 1 109 ? 19.015 -6.304 -6.120 1.00 45.03 109 THR A CA 1
ATOM 854 C C . THR A 1 109 ? 17.540 -6.401 -5.723 1.00 45.03 109 THR A C 1
ATOM 856 O O . THR A 1 109 ? 16.744 -5.493 -5.923 1.00 45.03 109 THR A O 1
ATOM 859 N N . ARG A 1 110 ? 17.139 -7.564 -5.193 1.00 51.53 110 ARG A N 1
ATOM 860 C CA . ARG A 1 110 ? 15.746 -7.954 -4.868 1.00 51.53 110 ARG A CA 1
ATOM 861 C C . ARG A 1 110 ? 15.034 -7.069 -3.824 1.00 51.53 110 ARG A C 1
ATOM 863 O O . ARG A 1 110 ? 13.958 -7.432 -3.355 1.00 51.53 110 ARG A O 1
ATOM 870 N N . ILE A 1 111 ? 15.628 -5.946 -3.431 1.00 49.16 111 ILE A N 1
ATOM 871 C CA . ILE A 1 111 ? 15.094 -4.988 -2.465 1.00 49.16 111 ILE A CA 1
ATOM 872 C C . ILE A 1 111 ? 14.552 -3.814 -3.281 1.00 49.16 111 ILE A C 1
ATOM 874 O O . ILE A 1 111 ? 15.324 -3.074 -3.888 1.00 49.16 111 ILE A O 1
ATOM 878 N N . LEU A 1 112 ? 13.225 -3.662 -3.347 1.00 54.16 112 LEU A N 1
ATOM 879 C CA . LEU A 1 112 ? 12.628 -2.528 -4.055 1.00 54.16 112 LEU A CA 1
ATOM 880 C C . LEU A 1 112 ? 13.052 -1.199 -3.421 1.00 54.16 112 LEU A C 1
ATOM 882 O O . LEU A 1 112 ? 13.349 -1.121 -2.227 1.00 54.16 112 LEU A O 1
ATOM 886 N N . LYS A 1 113 ? 13.034 -0.128 -4.226 1.00 63.50 113 LYS A N 1
ATOM 887 C CA . LYS A 1 113 ? 13.256 1.238 -3.738 1.00 63.50 113 LYS A CA 1
ATOM 888 C C . LYS A 1 113 ? 12.300 1.510 -2.575 1.00 63.50 113 LYS A C 1
ATOM 890 O O . LYS A 1 113 ? 11.082 1.522 -2.762 1.00 63.50 113 LYS A O 1
ATOM 895 N N . TRP A 1 114 ? 12.886 1.753 -1.404 1.00 63.28 114 TRP A N 1
ATOM 896 C CA . TRP A 1 114 ? 12.242 1.939 -0.102 1.00 63.28 114 TRP A CA 1
ATOM 897 C C . TRP A 1 114 ? 10.875 2.653 -0.104 1.00 63.28 114 TRP A C 1
ATOM 899 O O . TRP A 1 114 ? 9.974 2.117 0.532 1.00 63.28 114 TRP A O 1
ATOM 909 N N . PRO A 1 115 ? 10.636 3.778 -0.812 1.00 73.88 115 PRO A N 1
ATOM 910 C CA . PRO A 1 115 ? 9.324 4.442 -0.777 1.00 73.88 115 PRO A CA 1
ATOM 911 C C . PRO A 1 115 ? 8.179 3.626 -1.405 1.00 73.88 115 PRO A C 1
ATOM 913 O O . PRO A 1 115 ? 7.027 3.774 -1.006 1.00 73.88 115 PRO A O 1
ATOM 916 N N . SER A 1 116 ? 8.466 2.730 -2.356 1.00 82.06 116 SER A N 1
ATOM 917 C CA . SER A 1 116 ? 7.421 1.947 -3.039 1.00 82.06 116 SER A CA 1
ATOM 918 C C . SER A 1 116 ? 6.722 0.933 -2.122 1.00 82.06 116 SER A C 1
ATOM 920 O O . SER A 1 116 ? 5.545 0.644 -2.313 1.00 82.06 116 SER A O 1
ATOM 922 N N . GLU A 1 117 ? 7.410 0.453 -1.084 1.00 88.31 117 GLU A N 1
ATOM 923 C CA . GLU A 1 117 ? 6.903 -0.524 -0.108 1.00 88.31 117 GLU A CA 1
ATOM 924 C C . GLU A 1 117 ? 5.819 0.047 0.822 1.00 88.31 117 GLU A C 1
ATOM 926 O O . GLU A 1 117 ? 4.979 -0.689 1.347 1.00 88.31 117 GLU A O 1
ATOM 931 N N . TYR A 1 118 ? 5.828 1.368 1.003 1.00 91.25 118 TYR A N 1
ATOM 932 C CA . TYR A 1 118 ? 4.909 2.112 1.868 1.00 91.25 118 TYR A CA 1
ATOM 933 C C . TYR A 1 118 ? 3.830 2.853 1.070 1.00 91.25 118 TYR A C 1
ATOM 935 O O . TYR A 1 118 ? 2.997 3.542 1.647 1.00 91.25 118 TYR A O 1
ATOM 943 N N . SER A 1 119 ? 3.825 2.717 -0.258 1.00 91.31 119 SER A N 1
ATOM 944 C CA . SER A 1 119 ? 2.878 3.406 -1.132 1.00 91.31 119 SER A CA 1
ATOM 945 C C . SER A 1 119 ? 1.530 2.681 -1.207 1.00 91.31 119 SER A C 1
ATOM 947 O O . SER A 1 119 ? 1.463 1.448 -1.150 1.00 91.31 119 SER A O 1
ATOM 949 N N . CYS A 1 120 ? 0.458 3.448 -1.431 1.00 91.00 120 CYS A N 1
ATOM 950 C CA . CYS A 1 120 ? -0.858 2.943 -1.838 1.00 91.00 120 CYS A CA 1
ATOM 951 C C . CYS A 1 120 ? -0.828 2.266 -3.227 1.00 91.00 120 CYS A C 1
ATOM 953 O O . CYS A 1 120 ? -1.709 1.470 -3.548 1.00 91.00 120 CYS A O 1
ATOM 955 N N . HIS A 1 121 ? 0.213 2.537 -4.022 1.00 89.38 121 HIS A N 1
ATOM 956 C CA . HIS A 1 121 ? 0.464 1.955 -5.340 1.00 89.38 121 HIS A CA 1
ATOM 957 C C . HIS A 1 121 ? 1.420 0.758 -5.306 1.00 89.38 121 HIS A C 1
ATOM 959 O O . HIS A 1 121 ? 1.903 0.339 -6.358 1.00 89.38 121 HIS A O 1
ATOM 965 N N . ALA A 1 122 ? 1.743 0.216 -4.127 1.00 89.50 122 ALA A N 1
ATOM 966 C CA . ALA A 1 122 ? 2.570 -0.981 -4.043 1.00 89.50 122 ALA A CA 1
ATOM 967 C C . ALA A 1 122 ? 1.907 -2.130 -4.826 1.00 89.50 122 ALA A C 1
ATOM 969 O O . ALA A 1 122 ? 0.716 -2.393 -4.665 1.00 89.50 122 ALA A O 1
ATOM 970 N N . ILE A 1 123 ? 2.669 -2.822 -5.674 1.00 88.12 123 ILE A N 1
ATOM 971 C CA . ILE A 1 123 ? 2.186 -3.965 -6.459 1.00 88.12 123 ILE A CA 1
ATOM 972 C C . ILE A 1 123 ? 3.147 -5.134 -6.266 1.00 88.12 123 ILE A C 1
ATOM 974 O O . ILE A 1 123 ? 4.369 -4.973 -6.306 1.00 88.12 123 ILE A O 1
ATOM 978 N N . ARG A 1 124 ? 2.589 -6.326 -6.054 1.00 85.31 124 ARG A N 1
ATOM 979 C CA . ARG A 1 124 ? 3.329 -7.577 -5.866 1.00 85.31 124 ARG A CA 1
ATOM 980 C C . ARG A 1 124 ? 2.738 -8.656 -6.750 1.00 85.31 124 ARG A C 1
ATOM 982 O O . ARG A 1 124 ? 1.548 -8.907 -6.655 1.00 85.31 124 ARG A O 1
ATOM 989 N N . SER A 1 125 ? 3.570 -9.316 -7.552 1.00 74.06 125 SER A N 1
ATOM 990 C CA . SER A 1 125 ? 3.182 -10.413 -8.457 1.00 74.06 125 SER A CA 1
ATOM 991 C C . SER A 1 125 ? 3.367 -11.820 -7.865 1.00 74.06 125 SER A C 1
ATOM 993 O O . 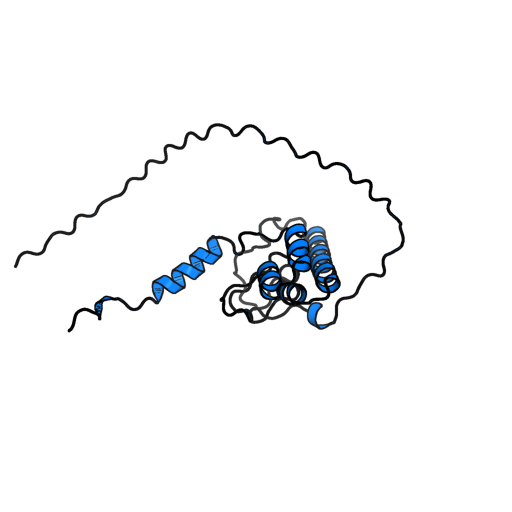SER A 1 125 ? 3.120 -12.815 -8.548 1.00 74.06 125 SER A O 1
ATOM 995 N N . ARG A 1 126 ? 3.820 -11.920 -6.607 1.00 65.88 126 ARG A N 1
ATOM 996 C CA . ARG A 1 126 ? 4.030 -13.186 -5.876 1.00 65.88 126 ARG A CA 1
ATOM 997 C C . ARG A 1 126 ? 3.629 -13.125 -4.396 1.00 65.88 126 ARG A C 1
ATOM 999 O O . ARG A 1 126 ? 4.126 -13.905 -3.593 1.00 65.88 126 ARG A O 1
ATOM 1006 N N . GLY A 1 127 ? 2.759 -12.187 -4.015 1.00 56.06 127 GLY A N 1
ATOM 1007 C CA . GLY A 1 127 ? 2.313 -12.059 -2.622 1.00 56.06 127 GLY A CA 1
ATOM 1008 C C . GLY A 1 127 ? 1.489 -13.264 -2.137 1.00 56.06 127 GLY A C 1
ATOM 1009 O O . GLY A 1 127 ? 1.147 -14.150 -2.912 1.00 56.06 127 GLY A O 1
ATOM 1010 N N . ARG A 1 128 ? 1.085 -13.266 -0.854 1.00 53.69 128 ARG A N 1
ATOM 1011 C CA . ARG A 1 128 ? 0.208 -14.298 -0.237 1.00 53.69 128 ARG A CA 1
ATOM 1012 C C . ARG A 1 128 ? -1.156 -14.489 -0.930 1.00 53.69 128 ARG A C 1
ATOM 1014 O O . ARG A 1 128 ? -1.900 -15.397 -0.568 1.00 53.69 128 ARG A O 1
ATOM 1021 N N . SER A 1 129 ? -1.495 -13.629 -1.886 1.00 54.75 129 SER A N 1
ATOM 1022 C CA . SER A 1 129 ? -2.723 -13.692 -2.664 1.00 54.75 129 SER A CA 1
ATOM 1023 C C . SER A 1 129 ? -2.686 -14.850 -3.665 1.00 54.75 129 SER A C 1
ATOM 1025 O O . SER A 1 129 ? -1.787 -14.952 -4.498 1.00 54.75 129 SER A O 1
ATOM 1027 N N . PHE A 1 130 ? -3.731 -15.679 -3.645 1.00 55.34 130 PHE A N 1
ATOM 1028 C CA . PHE A 1 130 ? -3.984 -16.705 -4.664 1.00 55.34 130 PHE A CA 1
ATOM 1029 C C . PHE A 1 130 ? -4.108 -16.114 -6.085 1.00 55.34 130 PHE A C 1
ATOM 1031 O O . PHE A 1 130 ? -3.937 -16.825 -7.070 1.00 55.34 130 PHE A O 1
ATOM 1038 N N . VAL A 1 131 ? -4.378 -14.807 -6.198 1.00 54.38 131 VAL A N 1
ATOM 1039 C CA . VAL A 1 131 ? -4.642 -14.087 -7.457 1.00 54.38 131 VAL A CA 1
ATOM 1040 C C . VAL A 1 131 ? -3.346 -13.690 -8.188 1.00 54.38 131 VAL A C 1
ATOM 1042 O O . VAL A 1 131 ? -3.384 -13.101 -9.263 1.00 54.38 131 VAL A O 1
ATOM 1045 N N . GLY A 1 132 ? -2.172 -14.050 -7.663 1.00 72.38 132 GLY A N 1
ATOM 1046 C CA . GLY A 1 132 ? -0.878 -13.780 -8.292 1.00 72.38 132 GLY A CA 1
ATOM 1047 C C . GLY A 1 132 ? -0.456 -12.324 -8.129 1.00 72.38 132 GLY A C 1
ATOM 1048 O O . GLY A 1 132 ? 0.602 -12.066 -7.572 1.00 72.38 132 GLY A O 1
ATOM 1049 N N . ILE A 1 133 ? -1.295 -11.362 -8.512 1.00 83.44 133 ILE A N 1
ATOM 1050 C CA . ILE A 1 133 ? -1.010 -9.935 -8.346 1.00 83.44 133 ILE A CA 1
ATOM 1051 C C . ILE A 1 133 ? -1.864 -9.341 -7.225 1.00 8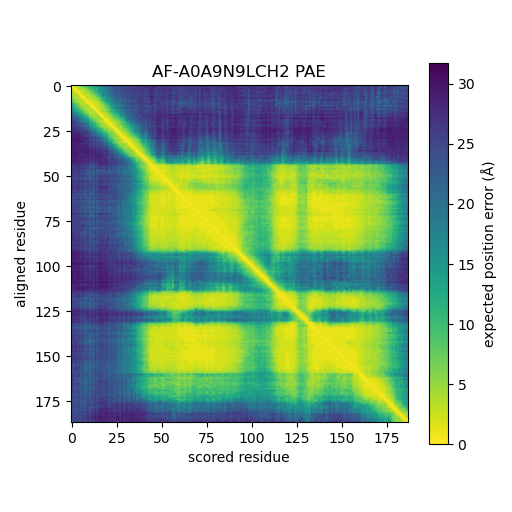3.44 133 ILE A C 1
ATOM 1053 O O . ILE A 1 133 ? -3.071 -9.568 -7.168 1.00 83.44 133 ILE A O 1
ATOM 1057 N N . THR A 1 134 ? -1.236 -8.597 -6.317 1.00 88.31 134 THR A N 1
ATOM 1058 C CA . THR A 1 134 ? -1.913 -7.916 -5.210 1.00 88.31 134 THR A CA 1
ATOM 1059 C C . THR A 1 134 ? -1.403 -6.489 -5.012 1.00 88.31 134 THR A C 1
ATOM 1061 O O . THR A 1 134 ? -0.269 -6.156 -5.374 1.00 88.31 134 THR A O 1
ATOM 1064 N N . SER A 1 135 ? -2.268 -5.652 -4.444 1.00 92.12 135 SER A N 1
ATOM 1065 C CA . SER A 1 135 ? -2.053 -4.251 -4.080 1.00 92.12 135 SER A CA 1
ATOM 1066 C C . SER A 1 135 ? -2.651 -3.979 -2.691 1.00 92.12 135 SER A C 1
ATOM 1068 O O . SER A 1 135 ? -3.506 -4.751 -2.249 1.00 92.12 135 SER A O 1
ATOM 1070 N N . PRO A 1 136 ? -2.278 -2.892 -1.985 1.00 94.62 136 PRO A N 1
ATOM 1071 C CA . PRO A 1 136 ? -2.889 -2.551 -0.700 1.00 94.62 136 PRO A CA 1
ATOM 1072 C C . PRO A 1 136 ? -4.415 -2.458 -0.766 1.00 94.62 136 PRO A C 1
ATOM 1074 O O . PRO A 1 136 ? -5.108 -2.991 0.096 1.00 94.62 136 PRO A O 1
ATOM 1077 N N . LE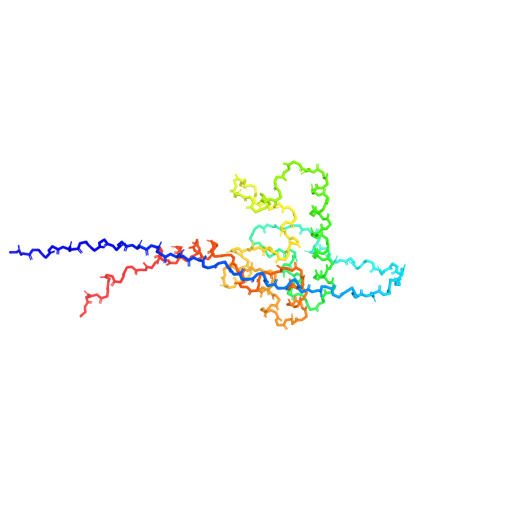U A 1 137 ? -4.952 -1.859 -1.832 1.00 95.31 137 LEU A N 1
ATOM 1078 C CA . LEU A 1 137 ? -6.395 -1.782 -2.037 1.00 95.31 137 LEU A CA 1
ATOM 1079 C C . LEU A 1 137 ? -7.026 -3.177 -2.181 1.00 95.31 137 LEU A C 1
ATOM 1081 O O . LEU A 1 137 ? -8.051 -3.447 -1.558 1.00 95.31 137 LEU A O 1
ATOM 1085 N N . MET A 1 138 ? -6.408 -4.075 -2.956 1.00 93.06 138 MET A N 1
ATOM 1086 C CA . MET A 1 138 ? -6.894 -5.453 -3.108 1.00 93.06 138 MET A CA 1
ATOM 1087 C C . MET A 1 138 ? -6.870 -6.201 -1.772 1.00 93.06 138 MET A C 1
ATOM 1089 O O . MET A 1 138 ? -7.833 -6.889 -1.447 1.00 93.06 138 MET A O 1
ATOM 1093 N N . GLU A 1 139 ? -5.827 -6.021 -0.965 1.00 93.75 139 GLU A N 1
ATOM 1094 C CA . GLU A 1 139 ? -5.735 -6.620 0.369 1.00 93.75 139 GLU A CA 1
ATOM 1095 C C . GLU A 1 139 ? -6.818 -6.102 1.331 1.00 93.75 139 GLU A C 1
ATOM 1097 O O . GLU A 1 139 ? -7.430 -6.901 2.044 1.00 93.75 139 GLU A O 1
ATOM 1102 N N . ALA A 1 140 ? -7.128 -4.801 1.316 1.00 95.69 140 ALA A N 1
ATOM 1103 C CA . ALA A 1 140 ? -8.232 -4.240 2.104 1.00 95.69 140 ALA A CA 1
ATOM 1104 C C . ALA A 1 140 ? -9.601 -4.800 1.674 1.00 95.69 140 ALA A C 1
ATOM 1106 O O . ALA A 1 140 ? -10.445 -5.107 2.524 1.00 95.69 140 ALA A O 1
ATOM 1107 N N . ILE A 1 141 ? -9.818 -4.965 0.362 1.00 94.44 141 ILE A N 1
ATOM 1108 C CA . ILE A 1 141 ? -11.038 -5.565 -0.200 1.00 94.44 141 ILE A CA 1
ATOM 1109 C C . ILE A 1 141 ? -11.149 -7.035 0.224 1.00 94.44 141 ILE A C 1
ATOM 1111 O O . ILE A 1 141 ? -12.186 -7.447 0.749 1.00 94.44 141 ILE A O 1
ATOM 1115 N N . CYS A 1 142 ? -10.080 -7.816 0.055 1.00 92.75 142 CYS A N 1
ATOM 1116 C CA . CYS A 1 142 ? -10.025 -9.227 0.444 1.00 92.75 142 CYS A CA 1
ATOM 1117 C C . CYS A 1 142 ? -10.265 -9.420 1.949 1.00 92.75 142 CYS A C 1
ATOM 1119 O O . CYS A 1 142 ? -10.974 -10.348 2.342 1.00 92.75 142 CYS A O 1
ATOM 1121 N N . ALA A 1 143 ? -9.740 -8.520 2.784 1.00 95.31 143 ALA A N 1
ATOM 1122 C CA . ALA A 1 143 ? -9.955 -8.517 4.231 1.00 95.31 143 ALA A CA 1
ATOM 1123 C C . ALA A 1 143 ? -11.351 -8.018 4.655 1.00 95.31 143 ALA A C 1
ATOM 1125 O O . ALA A 1 143 ? -11.699 -8.121 5.830 1.00 95.31 143 ALA A O 1
ATOM 1126 N N . ARG A 1 144 ? -12.168 -7.509 3.718 1.00 96.75 144 ARG A N 1
ATOM 1127 C CA . ARG A 1 144 ? -13.507 -6.940 3.963 1.00 96.75 144 ARG A CA 1
ATOM 1128 C C . ARG A 1 144 ? -13.483 -5.765 4.945 1.00 96.75 144 ARG A C 1
ATOM 1130 O O . ARG A 1 144 ? -14.347 -5.653 5.813 1.00 96.75 144 ARG A O 1
ATOM 1137 N N . LEU A 1 145 ? -12.497 -4.881 4.792 1.00 97.88 145 LEU A N 1
ATOM 1138 C CA . LEU A 1 145 ? -12.293 -3.714 5.652 1.00 97.88 145 LEU A CA 1
ATOM 1139 C C . LEU A 1 145 ? -12.673 -2.424 4.903 1.00 97.88 145 LEU A C 1
ATOM 1141 O O . LEU A 1 145 ? -11.796 -1.763 4.344 1.00 97.88 145 LEU A O 1
ATOM 1145 N N . PRO A 1 146 ? -13.963 -2.027 4.873 1.00 97.94 146 PRO A N 1
ATOM 1146 C CA . PRO A 1 146 ? -14.428 -0.903 4.055 1.00 97.94 146 PRO A CA 1
ATOM 1147 C C . PRO A 1 146 ? -13.751 0.425 4.414 1.00 97.94 146 PRO A C 1
ATOM 1149 O O . PRO A 1 146 ? -13.505 1.248 3.535 1.00 97.94 146 PRO A O 1
ATOM 1152 N N . THR A 1 147 ? -13.383 0.631 5.680 1.00 98.19 147 THR A N 1
ATOM 1153 C CA . THR A 1 147 ? -12.678 1.851 6.083 1.00 98.19 147 THR A CA 1
ATOM 1154 C C . THR A 1 147 ? -11.260 1.911 5.520 1.00 98.19 147 THR A C 1
ATOM 1156 O O . THR A 1 147 ? -10.837 2.959 5.044 1.00 98.19 147 THR A O 1
ATOM 1159 N N . ASN A 1 148 ? -10.551 0.781 5.467 1.00 98.25 148 ASN A N 1
ATOM 1160 C CA . ASN A 1 148 ? -9.226 0.710 4.846 1.00 98.25 148 ASN A CA 1
ATOM 1161 C C . ASN A 1 148 ? -9.295 0.840 3.321 1.00 98.25 148 ASN A C 1
ATOM 1163 O O . ASN A 1 148 ? -8.387 1.413 2.716 1.00 98.25 148 ASN A O 1
ATOM 1167 N N . VAL A 1 149 ? -10.379 0.357 2.701 1.00 97.56 149 VAL A N 1
ATOM 1168 C CA . VAL A 1 149 ? -10.666 0.596 1.278 1.00 97.56 149 VAL A CA 1
ATOM 1169 C C . VAL A 1 149 ? -10.788 2.097 1.029 1.00 97.56 149 VAL A C 1
ATOM 1171 O O . VAL A 1 149 ? -10.101 2.629 0.160 1.00 97.56 149 VAL A O 1
ATOM 1174 N N . ARG A 1 150 ? -11.590 2.796 1.841 1.00 98.06 150 ARG A N 1
ATOM 1175 C CA . ARG A 1 150 ? -11.757 4.250 1.747 1.00 98.06 150 ARG A CA 1
ATOM 1176 C C . ARG A 1 150 ? -10.434 4.996 1.934 1.00 98.06 150 ARG A C 1
ATOM 1178 O O . ARG A 1 150 ? -10.095 5.804 1.082 1.00 98.06 150 ARG A O 1
ATOM 1185 N N . ILE A 1 151 ? -9.665 4.670 2.975 1.00 97.62 151 ILE A N 1
ATOM 1186 C CA . ILE A 1 151 ? -8.347 5.281 3.236 1.00 97.62 151 ILE A CA 1
ATOM 1187 C C . ILE A 1 151 ? -7.398 5.066 2.052 1.00 97.62 151 ILE A C 1
ATOM 1189 O O . ILE A 1 151 ? -6.688 5.982 1.653 1.00 97.62 151 ILE A O 1
ATOM 1193 N N . SER A 1 152 ? -7.396 3.867 1.464 1.00 96.19 152 SER A N 1
ATOM 1194 C CA . SER A 1 152 ? -6.541 3.561 0.312 1.00 96.19 152 SER A CA 1
ATOM 1195 C C . SER A 1 152 ? -6.928 4.386 -0.919 1.00 96.19 152 SER A C 1
ATOM 1197 O O . SER A 1 152 ? -6.046 4.895 -1.606 1.00 96.19 152 SER A O 1
ATOM 1199 N N . LEU A 1 153 ? -8.228 4.544 -1.188 1.00 96.56 153 LEU A N 1
ATOM 1200 C CA . LEU A 1 153 ? -8.739 5.366 -2.292 1.00 96.56 153 LEU A CA 1
ATOM 1201 C C . LEU A 1 153 ? -8.468 6.861 -2.070 1.00 96.56 153 LEU A C 1
ATOM 1203 O O . LEU A 1 153 ? -8.031 7.536 -2.996 1.00 96.56 153 LEU A O 1
ATOM 1207 N N . GLU A 1 154 ? -8.664 7.364 -0.848 1.00 96.00 154 GLU A N 1
ATOM 1208 C CA . GLU A 1 154 ? -8.319 8.742 -0.461 1.00 96.00 154 GLU A CA 1
ATOM 1209 C C . GLU A 1 154 ? -6.814 9.010 -0.612 1.00 96.00 154 GLU A C 1
ATOM 1211 O O . GLU A 1 154 ? -6.418 10.089 -1.042 1.00 96.00 154 GLU A O 1
ATOM 1216 N N . ALA A 1 155 ? -5.974 8.004 -0.355 1.00 94.38 155 ALA A N 1
ATOM 1217 C CA . ALA A 1 155 ? -4.535 8.061 -0.603 1.00 94.38 155 ALA A CA 1
ATOM 1218 C C . ALA A 1 155 ? -4.148 7.938 -2.092 1.00 94.38 155 ALA A C 1
ATOM 1220 O O . ALA A 1 155 ? -2.959 7.917 -2.407 1.00 94.38 155 ALA A O 1
ATOM 1221 N N . GLY A 1 156 ? -5.113 7.829 -3.010 1.00 93.94 156 GLY A N 1
ATOM 1222 C CA . GLY A 1 156 ? -4.879 7.783 -4.455 1.00 93.94 156 GLY A CA 1
ATOM 1223 C C . GLY A 1 156 ? -4.719 6.382 -5.048 1.00 93.94 156 GLY A C 1
ATOM 1224 O O . GLY A 1 156 ? -4.322 6.267 -6.207 1.00 93.94 156 GLY A O 1
ATOM 1225 N N . ALA A 1 157 ? -5.021 5.305 -4.313 1.00 93.88 157 ALA A N 1
ATOM 1226 C CA . ALA A 1 157 ? -4.985 3.958 -4.886 1.00 93.88 157 ALA A CA 1
ATOM 1227 C C . ALA A 1 157 ? -5.904 3.854 -6.117 1.00 93.88 157 ALA A C 1
ATOM 1229 O O . ALA A 1 157 ? -7.032 4.342 -6.114 1.00 93.88 157 ALA A O 1
ATOM 1230 N N . ASN A 1 158 ? -5.433 3.176 -7.168 1.00 90.81 158 ASN A N 1
ATOM 1231 C CA . ASN A 1 158 ? -6.201 3.010 -8.399 1.00 90.81 158 ASN A CA 1
ATOM 1232 C C . ASN A 1 158 ? -7.401 2.067 -8.165 1.00 90.81 158 ASN A C 1
ATOM 1234 O O . ASN A 1 158 ? -7.175 0.880 -7.906 1.00 90.81 158 ASN A O 1
ATOM 1238 N N . PRO A 1 159 ? -8.659 2.529 -8.308 1.00 92.00 159 PRO A N 1
ATOM 1239 C CA . PRO A 1 159 ? -9.837 1.680 -8.118 1.00 92.00 159 PRO A CA 1
ATOM 1240 C C . PRO A 1 159 ? -9.949 0.574 -9.173 1.00 92.00 159 PRO A C 1
ATOM 1242 O O . PRO A 1 159 ? -10.542 -0.467 -8.903 1.00 92.00 159 PRO A O 1
ATOM 1245 N N . ASN A 1 160 ? -9.335 0.761 -10.347 1.00 86.38 160 ASN A N 1
ATOM 1246 C CA . ASN A 1 160 ? -9.287 -0.247 -11.409 1.00 86.38 160 ASN A CA 1
ATOM 1247 C C . ASN A 1 160 ? -8.224 -1.332 -11.148 1.00 86.38 160 ASN A C 1
ATOM 1249 O O . ASN A 1 160 ? -8.040 -2.230 -11.966 1.00 86.38 160 ASN A O 1
ATOM 1253 N N . GLY A 1 161 ? -7.515 -1.256 -10.016 1.00 80.31 161 GLY A N 1
ATOM 1254 C CA . GLY A 1 161 ? -6.516 -2.233 -9.605 1.00 80.31 161 GLY A CA 1
ATOM 1255 C C . GLY A 1 161 ? -5.172 -2.050 -10.308 1.00 80.31 161 GLY A C 1
ATOM 1256 O O . GLY A 1 161 ? -4.579 -0.967 -10.303 1.00 80.31 161 GLY A O 1
ATOM 1257 N N . THR A 1 162 ? -4.649 -3.145 -10.849 1.00 78.94 162 THR A N 1
ATOM 1258 C CA . THR A 1 162 ? -3.335 -3.211 -11.492 1.00 78.94 162 THR A CA 1
ATOM 1259 C C . THR A 1 162 ? -3.322 -2.453 -12.827 1.00 78.94 162 THR A C 1
ATOM 1261 O O . THR A 1 162 ? -4.280 -2.551 -13.594 1.00 78.94 162 THR A O 1
ATOM 1264 N N . PRO A 1 163 ? -2.249 -1.700 -13.141 1.00 78.62 163 PRO A N 1
ATOM 1265 C CA . PRO A 1 163 ? -2.070 -1.067 -14.446 1.00 78.62 163 PRO A CA 1
ATOM 1266 C C . PRO A 1 163 ? -2.226 -2.061 -15.604 1.00 78.62 163 PRO A C 1
ATOM 1268 O O . PRO A 1 163 ? -1.766 -3.200 -15.505 1.00 78.62 163 PRO A O 1
ATOM 1271 N N . TYR A 1 164 ? -2.814 -1.608 -16.718 1.00 75.38 164 TYR A N 1
ATOM 1272 C CA . TYR A 1 164 ? -3.046 -2.440 -17.906 1.00 75.38 164 TYR A CA 1
ATOM 1273 C C . TYR A 1 164 ? -1.777 -3.123 -18.415 1.00 75.38 164 TYR A C 1
ATOM 1275 O O . TYR A 1 164 ? -1.820 -4.308 -18.706 1.00 75.38 164 TYR A O 1
ATOM 1283 N N . SER A 1 165 ? -0.634 -2.432 -18.404 1.00 73.00 165 SER A N 1
ATOM 1284 C CA . SER A 1 165 ? 0.653 -3.012 -18.809 1.00 73.00 165 SER A CA 1
ATOM 1285 C C . SER A 1 165 ? 1.032 -4.260 -18.006 1.00 73.00 165 SER A C 1
ATOM 1287 O O . SER A 1 165 ? 1.479 -5.252 -18.569 1.00 73.00 165 SER A O 1
ATOM 1289 N N . ILE A 1 166 ? 0.795 -4.243 -16.691 1.00 74.56 166 ILE A N 1
ATOM 1290 C CA . ILE A 1 166 ? 1.059 -5.391 -15.817 1.00 74.56 166 ILE A CA 1
ATOM 1291 C C . ILE A 1 166 ? 0.070 -6.525 -16.113 1.00 74.56 166 ILE A C 1
ATOM 1293 O O . ILE A 1 166 ? 0.448 -7.698 -16.103 1.00 74.56 166 ILE A O 1
ATOM 1297 N N . ASN A 1 167 ? -1.194 -6.187 -16.384 1.00 76.56 167 ASN A N 1
ATOM 1298 C CA . ASN A 1 167 ? -2.204 -7.176 -16.757 1.00 76.56 167 ASN A CA 1
ATOM 1299 C C . ASN A 1 167 ? -1.904 -7.819 -18.116 1.00 76.56 167 ASN A C 1
ATOM 1301 O O . ASN A 1 167 ? -2.098 -9.025 -18.248 1.00 76.56 167 ASN A O 1
ATOM 1305 N N . ASP A 1 168 ? -1.393 -7.060 -19.084 1.00 75.88 168 ASP A N 1
ATOM 1306 C CA . ASP A 1 168 ? -0.996 -7.559 -20.403 1.00 75.88 168 ASP A CA 1
ATOM 1307 C C . ASP A 1 168 ? 0.194 -8.521 -20.297 1.00 75.88 168 ASP A C 1
ATOM 1309 O O . ASP A 1 168 ? 0.140 -9.632 -20.836 1.00 75.88 168 ASP A O 1
ATOM 1313 N N . ASP A 1 169 ? 1.224 -8.156 -19.525 1.00 72.31 169 ASP A N 1
ATOM 1314 C CA . ASP A 1 169 ? 2.373 -9.026 -19.244 1.00 72.31 169 ASP A CA 1
ATOM 1315 C C . ASP A 1 169 ? 1.930 -10.335 -18.574 1.00 72.31 169 ASP A C 1
ATOM 1317 O O . ASP A 1 169 ? 2.376 -11.432 -18.932 1.00 72.31 169 ASP A O 1
ATOM 1321 N N . TYR A 1 170 ? 1.005 -10.239 -17.615 1.00 71.75 170 TYR A N 1
ATOM 1322 C CA . TYR A 1 170 ? 0.446 -11.403 -16.938 1.00 71.75 170 TYR A CA 1
ATOM 1323 C C . TYR A 1 170 ? -0.400 -12.259 -17.889 1.00 71.75 170 TYR A C 1
ATOM 1325 O O . TYR A 1 170 ? -0.218 -13.476 -17.951 1.00 71.75 170 TYR A O 1
ATOM 1333 N N . ALA A 1 171 ? -1.276 -11.653 -18.692 1.00 77.38 171 ALA A N 1
ATOM 1334 C CA . ALA A 1 171 ? -2.105 -12.350 -19.674 1.00 77.38 171 ALA A CA 1
ATOM 1335 C C . ALA A 1 171 ? -1.256 -13.088 -20.722 1.00 77.38 171 ALA A C 1
ATOM 1337 O O . ALA A 1 171 ? -1.574 -14.228 -21.081 1.00 77.38 171 ALA A O 1
ATOM 1338 N N . ALA A 1 172 ? -0.140 -12.497 -21.157 1.00 76.06 172 ALA A N 1
ATOM 1339 C CA . ALA A 1 172 ? 0.803 -13.128 -22.074 1.00 76.06 172 ALA A CA 1
ATOM 1340 C C . ALA A 1 172 ? 1.385 -14.435 -21.504 1.00 76.06 172 ALA A C 1
ATOM 1342 O O . ALA A 1 172 ? 1.522 -15.419 -22.240 1.00 76.06 172 ALA A O 1
ATOM 1343 N N . LEU A 1 173 ? 1.660 -14.499 -20.194 1.00 69.44 173 LEU A N 1
ATOM 1344 C CA . LEU A 1 173 ? 2.097 -15.737 -19.537 1.00 69.44 173 LEU A CA 1
ATOM 1345 C C . LEU A 1 173 ? 1.014 -16.823 -19.611 1.00 69.44 173 LEU A C 1
ATOM 1347 O O . LEU A 1 173 ? 1.317 -17.960 -19.976 1.00 69.44 173 LEU A O 1
ATOM 1351 N N . PHE A 1 174 ? -0.253 -16.488 -19.348 1.00 68.50 174 PHE A N 1
ATOM 1352 C CA . PHE A 1 174 ? -1.356 -17.457 -19.443 1.00 68.50 174 PHE A CA 1
ATOM 1353 C C . PHE A 1 174 ? -1.583 -17.959 -20.866 1.00 68.50 174 PHE A C 1
ATOM 1355 O O . PHE A 1 174 ? -1.887 -19.136 -21.063 1.00 68.50 174 PHE A O 1
ATOM 1362 N N . LEU A 1 175 ? -1.442 -17.088 -21.864 1.00 71.56 175 LEU A N 1
ATOM 1363 C CA . LEU A 1 175 ? -1.594 -17.461 -23.269 1.00 71.56 175 LEU A CA 1
ATOM 1364 C C . LEU A 1 175 ? -0.453 -18.368 -23.744 1.00 71.56 175 LEU A C 1
ATOM 1366 O O . LEU A 1 175 ? -0.704 -19.323 -24.479 1.00 71.56 175 LEU A O 1
ATOM 1370 N N . ARG A 1 176 ? 0.779 -18.132 -23.276 1.00 66.94 176 ARG A N 1
ATOM 1371 C CA . ARG A 1 176 ? 1.964 -18.910 -23.667 1.00 66.94 176 ARG A CA 1
ATOM 1372 C C . ARG A 1 176 ? 1.934 -20.358 -23.175 1.00 66.94 176 ARG A C 1
ATOM 1374 O O . ARG A 1 176 ? 2.496 -21.227 -23.837 1.00 66.94 176 ARG A O 1
ATOM 1381 N N . PHE A 1 177 ? 1.281 -20.627 -22.045 1.00 67.50 177 PHE A N 1
ATOM 1382 C CA . PHE A 1 177 ? 1.223 -21.964 -21.443 1.00 67.50 177 PHE A CA 1
ATOM 1383 C C . PHE A 1 177 ? -0.105 -22.697 -21.664 1.00 67.50 177 PHE A C 1
ATOM 1385 O O . PHE A 1 177 ? -0.350 -23.717 -21.017 1.00 67.50 177 PHE A O 1
ATOM 1392 N N . ARG A 1 178 ? -0.968 -22.241 -22.585 1.00 64.06 178 ARG A N 1
ATOM 1393 C CA . ARG A 1 178 ? -2.153 -23.033 -22.941 1.00 64.06 178 ARG A CA 1
ATOM 1394 C C . ARG A 1 178 ? -1.715 -24.333 -23.626 1.00 64.06 178 ARG A C 1
ATOM 1396 O O . ARG A 1 178 ? -1.002 -24.265 -24.629 1.00 64.06 178 ARG A O 1
ATOM 1403 N N . PRO A 1 179 ? -2.152 -25.514 -23.144 1.00 63.44 179 PRO A N 1
ATOM 1404 C CA . PRO A 1 179 ? -1.980 -26.752 -23.888 1.00 63.44 179 PRO A CA 1
ATOM 1405 C C . PRO A 1 179 ? -2.571 -26.555 -25.281 1.00 63.44 179 PRO A C 1
ATOM 1407 O O . PRO A 1 179 ? -3.711 -26.100 -25.411 1.00 63.44 179 PRO A O 1
ATOM 1410 N N . SER A 1 180 ? -1.810 -26.863 -26.331 1.00 66.25 180 SER A N 1
ATOM 1411 C CA . SER A 1 180 ? -2.360 -26.806 -27.678 1.00 66.25 180 SER A CA 1
ATOM 1412 C C . SER A 1 180 ? -3.548 -27.771 -27.749 1.00 66.25 180 SER A C 1
ATOM 1414 O O . SER A 1 180 ? -3.419 -28.973 -27.516 1.00 66.25 180 SER A O 1
ATOM 1416 N N . LEU A 1 181 ? -4.731 -27.252 -28.093 1.00 64.06 181 LEU A N 1
ATOM 1417 C CA . LEU A 1 181 ? -5.958 -28.049 -28.261 1.00 64.06 181 LEU A CA 1
ATOM 1418 C C . LEU A 1 181 ? -5.845 -29.093 -29.394 1.00 64.06 181 LEU A C 1
ATOM 1420 O O . LEU A 1 181 ? -6.776 -29.852 -29.646 1.00 64.06 181 LEU A O 1
ATOM 1424 N N . GLN A 1 182 ? -4.690 -29.171 -30.061 1.00 60.22 182 GLN A N 1
ATOM 1425 C CA . GLN A 1 182 ? -4.387 -30.113 -31.135 1.00 60.22 182 GLN A CA 1
ATOM 1426 C C . GLN A 1 182 ? -4.457 -31.589 -30.708 1.00 60.22 182 GLN A C 1
ATOM 1428 O O . GLN A 1 182 ? -4.540 -32.448 -31.578 1.00 60.22 182 GLN A O 1
ATOM 1433 N N . ARG A 1 183 ? -4.479 -31.912 -29.406 1.00 55.66 183 ARG A N 1
ATOM 1434 C CA . ARG A 1 183 ? -4.607 -33.303 -28.926 1.00 55.66 183 ARG A CA 1
ATOM 1435 C C . ARG A 1 183 ? -6.041 -33.800 -28.691 1.00 55.66 183 ARG A C 1
ATOM 1437 O O . ARG A 1 183 ? -6.196 -34.961 -28.341 1.00 55.66 183 ARG A O 1
ATOM 1444 N N . LEU A 1 184 ? -7.081 -32.991 -28.914 1.00 58.38 184 LEU A N 1
ATOM 1445 C CA . LEU A 1 184 ? -8.483 -33.415 -28.713 1.00 58.38 184 LEU A CA 1
ATOM 1446 C C . LEU A 1 184 ? -9.165 -34.004 -29.966 1.00 58.38 184 LEU A C 1
ATOM 1448 O O . LEU A 1 184 ? -10.373 -34.208 -29.966 1.00 58.38 184 LEU A O 1
ATOM 1452 N N . ARG A 1 185 ? -8.417 -34.300 -31.037 1.00 57.66 185 ARG A N 1
ATOM 1453 C CA . ARG A 1 185 ? -8.933 -34.988 -32.236 1.00 57.66 185 ARG A CA 1
ATOM 1454 C C . ARG A 1 185 ? -8.280 -36.354 -32.429 1.00 57.66 185 ARG A C 1
ATOM 1456 O O . ARG A 1 18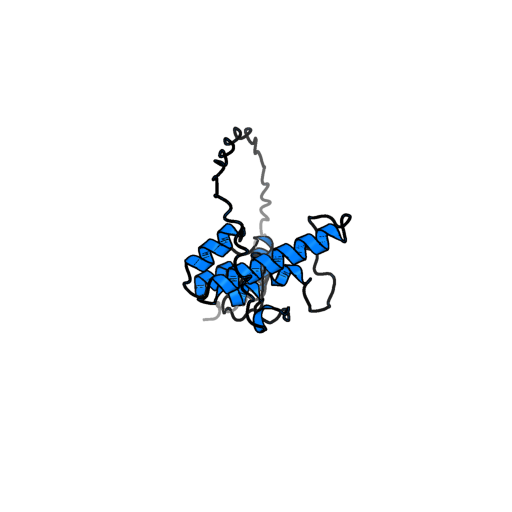5 ? -7.588 -36.550 -33.416 1.00 57.66 185 ARG A O 1
ATOM 1463 N N . LEU A 1 186 ? -8.472 -37.280 -31.498 1.00 58.03 186 LEU A N 1
ATOM 1464 C CA . LEU A 1 186 ? -8.223 -38.711 -31.712 1.00 58.03 186 LEU A CA 1
ATOM 1465 C C . LEU A 1 186 ? -9.169 -39.481 -30.778 1.00 58.03 186 LEU A C 1
ATOM 1467 O O . LEU A 1 186 ? -8.826 -39.766 -29.633 1.00 58.03 186 LEU A O 1
ATOM 1471 N N . GLY A 1 187 ? -10.381 -39.725 -31.270 1.00 56.94 187 GLY A N 1
ATOM 1472 C CA . GLY A 1 187 ? -11.456 -40.481 -30.632 1.00 56.94 187 GLY A CA 1
ATOM 1473 C C . GLY A 1 187 ? -12.587 -40.657 -31.624 1.00 56.94 187 GLY A C 1
ATOM 1474 O O . GLY A 1 187 ? -13.191 -39.617 -31.964 1.00 56.94 187 GLY A O 1
#

Sequence (187 aa):
MNSPSASSATLSIHSDEDLDPVPAVNQVNLVPHESEHDDGEEPTFRPPEPYLYPVDQESVSPSMRAASNPDQRILKAVLSKGFELYEEISRNAPSLPRHNYFGKFEDHTRILKWPSEYSCHAIRSRGRSFVGITSPLMEAICARLPTNVRISLEAGANPNGTPYSINDDYAALFLRFRPSLQRLRLG

=== Feature glossary ===
Feature key, reading from the visual/contextual features back to the raw sequence:

Rendered structure images. Structure images are PyMOL renders from six orthogonal camera directions. Cartoon representation draws helices as coils and strands as arrows; sticks shows the backbone as bonds; surface shows the solvent-excluded envelope. Rainbow coloring maps sequence position to hue (blue→red, N→C); chain coloring assigns a distinct color per polypeptide.

Contact-map, Ramachandran, and PAE plots. Three diagnostic plots accompany the record. The Cα contact map visualizes the tertiary structure as a 2D adjacency matrix (8 Å cutoff, sequence-local contacts suppressed). The Ramachandran plot shows the distribution of backbone (φ, ψ) torsions, with points in the α and β basins reflecting secondary structure content. The PAE plot shows AlphaFold's inter-residue confidence as a color matrix.

InterPro / GO / CATH / organism. The annotation block draws on four external resources. InterPro: which protein families and domains the sequence belongs to. GO: standardized terms for what the protein does, what process it participates in, and where in the cell it acts. CATH: which structural fold it has in the CATH hierarchy. Organism: the species of origin.

Nearest PDB structures. Structural nearest neighbors (via Foldseek easy-search vs the PDB). Reported per hit: target PDB id, E-value, and alignment TM-score. A TM-score above ~0.5 is the conventional threshold for 'same fold'.

Predicted aligned error. Predicted aligned error is AlphaFold's pairwise confidence. Unlike pLDDT (per-residue), PAE is per-residue-pair and captures whether two parts of the structure are correctly placed relative to each other. Units are ångströms of expected positional error.

Solvent-accessible surface area. SASA measures how much of the protein is reachable by solvent. It is computed by rolling a water-sized probe over the atomic surface and summing the exposed area (Å²). Per-residue SASA distinguishes core (buried, low SASA) from surface (exposed, high SASA) residues; total SASA is a whole-molecule size measure.

B-factor. Crystallographic B-factors measure how much each atom's electron density is smeared out, in Å². They rise in mobile loops and surface residues and fall in the buried interior. In AlphaFold models this column is repurposed to hold pLDDT instead.

pLDDT. For AlphaFold models, the B-factor field carries pLDDT — the model's own estimate of local accuracy on a 0–100 scale. Regions with pLDDT<50 should be treated as essentially unmodeled; they often correspond to intrinsically disordered segments.

Backbone torsions (φ/ψ). φ (phi) and ψ (psi) are the two rotatable backbone dihedrals per residue: φ is the C(i-1)–N–Cα–C torsion, ψ is the N–Cα–C–N(i+1) torsion, both in degrees on (−180°, 180°]. α-helical residues cluster near (−60°, −45°); β-strand residues near (−120°, +130°). A Ramachandran plot is simply a scatter of (φ, ψ) for every residue.

Radius of gyration, Cα contacts, bounding box. Radius of gyration (Rg) is the root-mean-square distance of Cα atoms from their centroid — a single number for overall size and compactness. A globular domain of N residues has Rg ≈ 2.2·N^0.38 Å; an extended or disordered chain has a much larger Rg. The Cα contact count is the number of residue pairs whose Cα atoms are within 8 Å and are more than four positions apart in sequence — a standard proxy for tertiary packing density. The bounding box is the smallest axis-aligned box enclosing all Cα atoms.

Secondary structure (3-state, P-SEA). Three-state secondary structure (P-SEA) collapses the eight DSSP classes into helix (a), strand (b), and coil (c). P-SEA assigns these from Cα geometry alone — distances and angles — without requiring backbone oxygens, so it works on any Cα trace.

Secondary structure (8-state, DSSP). Secondary structure is the local, repeating backbone conformation. DSSP classifies it into eight states by reading the hydrogen-bond network: three helix types (H, G, I), two β types (E, B), two non-regular types (T, S), and unstruct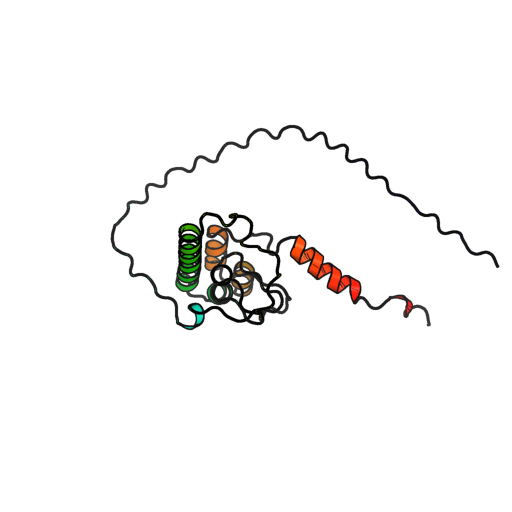ured coil (-).

Foldseek 3Di. The Foldseek 3Di string encodes local tertiary geometry as a 20-letter alphabet — one character per residue — derived from the relative positions of nearby Cα atoms. Unlike the amino-acid sequence, 3Di is a direct function of the 3D structure, so two proteins with the same fold have similar 3Di strings even at low sequence identity.

mmCIF coordinates. Structure coordinates are given as an mmCIF _atom_site loop: one row per atom with element, residue name, chain id, sequence number, and x/y/z position in Å. Only the four main-chain atoms per residue are included here; side chains are omitted to keep the record compact.

Sequence. This is the polypeptide sequence — one letter per residue, N-terminus first. Length ranges from a few dozen residues for small domains to over a thousand for large multi-domain proteins.